Protein AF-A0A940P515-F1 (afdb_monomer)

Sequence (306 aa):
MDIREKSLNEIYGWEPIKPEPDTYVLRTAARALRLPLKDLSAEEIRLLVSQKTGLEYVLPCAVEILRKNPMTRTCYYAGDLLDACKRLTFSDWTANSAELRAFREIAAQAEPRTVTGFETPCGTLTLTDADGERLPFQVQQLMWDTAVSVYDNIAQKHIPLESPNQYQITIPADTLTFGTDYILRLSGDCKFSYGDSDECAVASLALNGNATLSLGAQDFNDAEKDRQAVPMMRDGIQTGLQNPAEYDESKFREYVVFALYDWSGYRFHLIDKTCQKIIFRLAWAAHNLPNVSAEEYAAVTNWTIM

Solvent-accessible surface area (backbone atoms only — not comparable to full-atom values): 16923 Å² total; per-residue (Å²): 132,68,72,49,74,37,17,57,25,71,74,73,68,50,77,82,77,75,76,78,56,92,46,69,68,52,36,50,50,57,50,45,38,67,34,28,58,74,72,53,48,66,45,44,44,36,48,32,53,64,66,66,48,63,41,70,70,43,46,59,56,50,42,55,51,35,72,77,28,52,43,46,60,48,83,87,43,70,20,49,44,49,52,36,58,67,72,54,54,76,77,70,35,68,80,33,59,69,49,49,52,54,44,50,56,50,50,64,56,56,43,67,41,80,37,58,59,46,83,50,96,49,28,37,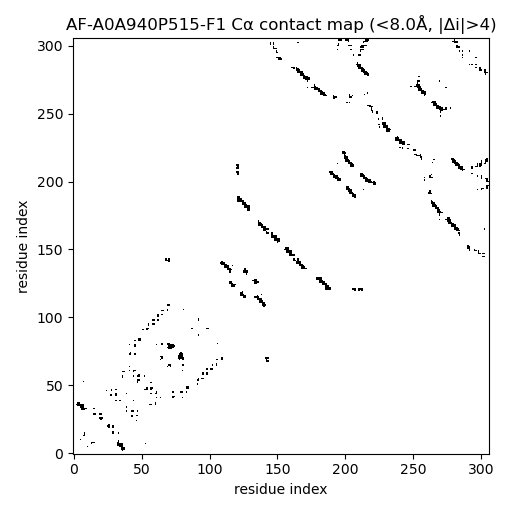35,35,36,23,46,82,89,61,52,75,40,74,35,30,43,23,58,38,58,70,86,78,83,42,55,32,64,28,76,82,78,72,41,75,43,74,53,78,59,85,44,30,30,40,37,39,39,57,37,90,81,56,56,79,73,42,57,29,37,44,37,48,53,49,90,45,54,47,33,80,52,53,68,49,92,42,22,46,29,24,25,35,36,31,103,54,32,34,33,20,45,11,36,64,27,88,39,45,76,58,51,59,72,58,35,40,77,34,70,55,98,89,38,78,77,49,72,38,80,49,97,69,80,75,62,89,78,50,56,35,43,51,69,42,75,38,98,64,25,44,34,34,38,33,32,38,66,47,87,78,41,65,57,49,56,33,24,37,27,47,43,71,70,76,56,94,65,48,57,78,72,49,47,56,53,44,31,65,78,30,42,127

Nearest PDB structures (foldseek):
  5j5v-assembly2_F  TM=8.305E-01  e=9.352E-04  Escherichia coli 536
  2zic-assembly1_A  TM=3.946E-01  e=8.699E+00  unclassified
  5cgt-assembly1_A  TM=3.172E-01  e=6.892E+00  Niallia circulans
  1cgy-assembly1_A  TM=3.017E-01  e=9.220E+00  Niallia circulans

Structure (mmCIF, N/CA/C/O backbone):
data_AF-A0A940P515-F1
#
_entry.id   AF-A0A940P515-F1
#
loop_
_atom_site.group_PDB
_atom_site.id
_atom_site.type_symbol
_atom_site.label_atom_id
_atom_site.label_alt_id
_atom_site.label_comp_id
_atom_site.label_asym_id
_atom_site.label_entity_id
_atom_site.label_seq_id
_atom_site.pdbx_PDB_ins_code
_atom_site.Cartn_x
_atom_site.Cartn_y
_atom_site.Cartn_z
_atom_site.occupancy
_atom_site.B_iso_or_equiv
_atom_site.auth_seq_id
_atom_site.auth_comp_id
_atom_site.auth_asym_id
_atom_site.auth_atom_id
_atom_site.pdbx_PDB_model_num
ATOM 1 N N . MET A 1 1 ? 29.599 5.568 -28.540 1.00 66.69 1 MET A N 1
ATOM 2 C CA . MET A 1 1 ? 28.269 6.209 -28.564 1.00 66.69 1 MET A CA 1
ATOM 3 C C . MET A 1 1 ? 27.364 5.338 -27.718 1.00 66.69 1 MET A C 1
ATOM 5 O O . MET A 1 1 ? 27.358 4.135 -27.951 1.00 66.69 1 MET A O 1
ATOM 9 N N . ASP A 1 2 ? 26.745 5.906 -26.688 1.00 89.69 2 ASP A N 1
ATOM 10 C CA . ASP A 1 2 ? 25.904 5.163 -25.745 1.00 89.69 2 ASP A CA 1
ATOM 11 C C . ASP A 1 2 ? 24.679 4.589 -26.477 1.00 89.69 2 ASP A C 1
ATOM 13 O O . ASP A 1 2 ? 24.045 5.289 -27.267 1.00 89.69 2 ASP A O 1
ATOM 17 N N . ILE A 1 3 ? 24.370 3.308 -26.253 1.00 92.69 3 ILE A N 1
ATOM 18 C CA . ILE A 1 3 ? 23.206 2.644 -26.851 1.00 92.69 3 ILE A CA 1
ATOM 19 C C . ILE A 1 3 ? 21.900 3.330 -26.430 1.00 92.69 3 ILE A C 1
ATOM 21 O O . ILE A 1 3 ? 20.947 3.337 -27.202 1.00 92.69 3 ILE A O 1
ATOM 25 N N . ARG A 1 4 ? 21.878 3.976 -25.253 1.00 93.38 4 ARG A N 1
ATOM 26 C CA . ARG A 1 4 ? 20.713 4.705 -24.734 1.00 93.38 4 ARG A CA 1
ATOM 27 C C . ARG A 1 4 ? 20.332 5.940 -25.553 1.00 93.38 4 ARG A C 1
ATOM 29 O O . ARG A 1 4 ? 19.190 6.383 -25.476 1.00 93.38 4 ARG A O 1
ATOM 36 N N . GLU A 1 5 ? 21.263 6.466 -26.347 1.00 96.81 5 GLU A N 1
ATOM 37 C CA . GLU A 1 5 ? 21.049 7.602 -27.254 1.00 96.81 5 GLU A CA 1
ATOM 38 C C . GLU A 1 5 ? 20.388 7.193 -28.578 1.00 96.81 5 GLU A C 1
ATOM 40 O O . GLU A 1 5 ? 20.058 8.055 -29.386 1.00 96.81 5 GLU A O 1
ATOM 45 N N . LYS A 1 6 ? 20.213 5.889 -28.823 1.00 96.69 6 LYS A N 1
ATOM 46 C CA . LYS A 1 6 ? 19.584 5.368 -30.037 1.00 96.69 6 LYS A CA 1
ATOM 47 C C . LYS A 1 6 ? 18.163 4.905 -29.773 1.00 96.69 6 LYS A C 1
ATOM 49 O O . LYS A 1 6 ? 17.840 4.431 -28.686 1.00 96.69 6 LYS A O 1
ATOM 54 N N . SER A 1 7 ? 17.336 5.001 -30.800 1.00 97.50 7 SER A N 1
ATOM 55 C CA . SER A 1 7 ? 16.019 4.379 -30.871 1.00 97.50 7 SER A CA 1
ATOM 56 C C . SER A 1 7 ? 16.102 2.915 -31.301 1.00 97.50 7 SER A C 1
ATOM 58 O O . SER A 1 7 ? 17.085 2.478 -31.904 1.00 97.50 7 SER A O 1
ATOM 60 N N . LEU A 1 8 ? 15.046 2.140 -31.041 1.00 97.31 8 LEU A N 1
ATOM 61 C CA . LEU A 1 8 ? 14.976 0.754 -31.518 1.00 97.31 8 LEU A CA 1
ATOM 62 C C . LEU A 1 8 ? 15.010 0.678 -33.050 1.00 97.31 8 LEU A C 1
ATOM 64 O O . LEU A 1 8 ? 15.649 -0.223 -33.593 1.00 97.31 8 LEU A O 1
ATOM 68 N N . ASN A 1 9 ? 14.402 1.643 -33.747 1.00 96.75 9 ASN A N 1
ATOM 69 C CA . ASN A 1 9 ? 14.488 1.721 -35.202 1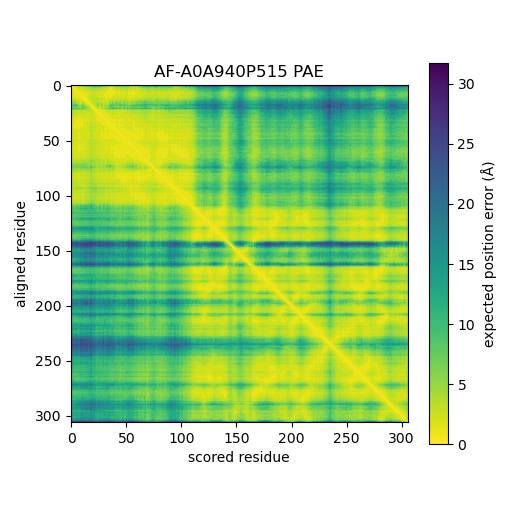.00 96.75 9 ASN A CA 1
ATOM 70 C C . ASN A 1 9 ? 15.932 1.871 -3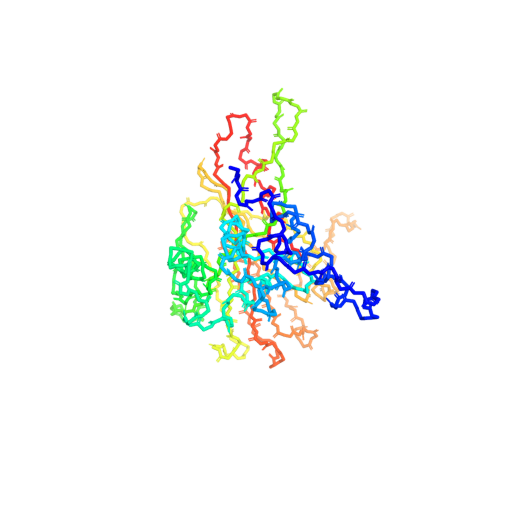5.689 1.00 96.75 9 ASN A C 1
ATOM 72 O O . ASN A 1 9 ? 16.330 1.185 -36.622 1.00 96.75 9 ASN A O 1
ATOM 76 N N . GLU A 1 10 ? 16.743 2.713 -35.049 1.00 96.88 10 GLU A N 1
ATOM 77 C CA . GLU A 1 10 ? 18.154 2.875 -35.423 1.00 96.88 10 GLU A CA 1
ATOM 78 C C . GLU A 1 10 ? 19.002 1.653 -35.068 1.00 96.88 10 GLU A C 1
ATOM 80 O O . GLU A 1 10 ? 19.936 1.322 -35.797 1.00 96.88 10 GLU A O 1
ATOM 85 N N . ILE A 1 11 ? 18.700 0.989 -33.949 1.00 96.81 11 ILE A N 1
ATOM 86 C CA . ILE A 1 11 ? 19.432 -0.203 -33.508 1.00 96.81 11 ILE A CA 1
ATOM 87 C C . ILE A 1 11 ? 19.186 -1.373 -34.464 1.00 96.81 11 ILE A C 1
ATOM 89 O O . ILE A 1 11 ? 20.137 -2.040 -34.870 1.00 96.81 11 ILE A O 1
ATOM 93 N N . TYR A 1 12 ? 17.930 -1.602 -34.851 1.00 96.00 12 TYR A N 1
ATOM 94 C CA . TYR A 1 12 ? 17.553 -2.707 -35.733 1.00 96.00 12 TYR A CA 1
ATOM 95 C C . TYR A 1 12 ? 17.548 -2.347 -37.226 1.00 96.00 12 TYR A C 1
ATOM 97 O O . TYR A 1 12 ? 17.355 -3.230 -38.060 1.00 96.00 12 TYR A O 1
ATOM 105 N N . GLY A 1 13 ? 17.741 -1.073 -37.578 1.00 95.69 13 GLY A N 1
ATOM 106 C CA . GLY A 1 13 ? 17.619 -0.588 -38.955 1.00 95.69 13 GLY A CA 1
ATOM 107 C C . GLY A 1 13 ? 16.188 -0.666 -39.497 1.00 95.69 13 GLY A C 1
ATOM 108 O O . GLY A 1 13 ? 15.995 -0.940 -40.679 1.00 95.69 13 GLY A O 1
ATOM 109 N N . TRP A 1 14 ? 15.177 -0.489 -38.641 1.00 94.88 14 TRP A N 1
ATOM 110 C CA . TRP A 1 14 ? 13.774 -0.497 -39.055 1.00 94.88 14 TRP A CA 1
ATOM 111 C C . TRP A 1 14 ? 13.348 0.844 -39.638 1.00 94.88 14 TRP A C 1
ATOM 113 O O . TRP A 1 14 ? 13.625 1.911 -39.087 1.00 94.88 14 TRP A O 1
ATOM 123 N N . GLU A 1 15 ? 12.577 0.775 -40.716 1.00 92.31 15 GLU A N 1
ATOM 124 C CA . GLU A 1 15 ? 11.916 1.945 -41.278 1.00 92.31 15 GLU A CA 1
ATOM 125 C C . GLU A 1 15 ? 10.732 2.390 -40.398 1.00 92.31 15 GLU A C 1
ATOM 127 O O . GLU A 1 15 ? 9.998 1.555 -39.856 1.00 92.31 15 GLU A O 1
ATOM 132 N N . PRO A 1 16 ? 10.480 3.704 -40.266 1.00 87.44 16 PRO A N 1
ATOM 133 C CA . PRO A 1 16 ? 9.304 4.208 -39.570 1.00 87.44 16 PRO A CA 1
ATOM 134 C C . PRO A 1 16 ? 7.992 3.674 -40.167 1.00 87.44 16 PRO A C 1
ATOM 136 O O . PRO A 1 16 ? 7.755 3.792 -41.367 1.00 87.44 16 PRO A O 1
ATOM 139 N N . ILE A 1 17 ? 7.086 3.188 -39.310 1.00 85.19 17 ILE A N 1
ATOM 140 C CA . ILE A 1 17 ? 5.744 2.726 -39.715 1.00 85.19 17 ILE A CA 1
ATOM 141 C C . ILE A 1 1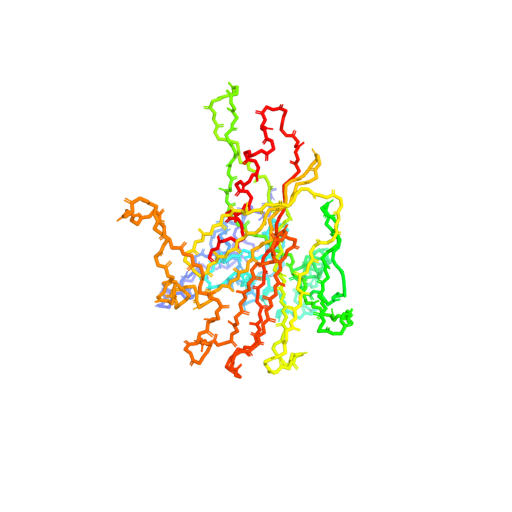7 ? 4.974 3.863 -40.417 1.00 85.19 17 ILE A C 1
ATOM 143 O O . ILE A 1 17 ? 4.832 4.948 -39.842 1.00 85.19 17 ILE A O 1
ATOM 147 N N . LYS A 1 18 ? 4.491 3.615 -41.645 1.00 83.94 18 LYS A N 1
ATOM 148 C CA . LYS A 1 18 ? 3.671 4.536 -42.456 1.00 83.94 18 LYS A CA 1
ATOM 149 C C . LYS A 1 18 ? 2.553 3.770 -43.200 1.00 83.94 18 LYS A C 1
ATOM 151 O O . LYS A 1 18 ? 2.847 2.696 -43.725 1.00 83.94 18 LYS A O 1
ATOM 156 N N . PRO A 1 19 ? 1.321 4.316 -43.319 1.00 84.00 19 PRO A N 1
ATOM 157 C CA . PRO A 1 19 ? 0.840 5.543 -42.669 1.00 84.00 19 PRO A CA 1
ATOM 158 C C . PRO A 1 19 ? 0.819 5.402 -41.139 1.00 84.00 19 PRO A C 1
ATOM 160 O O . PRO A 1 19 ? 1.078 4.321 -40.606 1.00 84.00 19 PRO A O 1
ATOM 163 N N . GLU A 1 20 ? 0.595 6.505 -40.424 1.00 82.81 20 GLU A N 1
ATOM 164 C CA . GLU A 1 20 ? 0.491 6.427 -38.966 1.00 82.81 20 GLU A CA 1
ATOM 165 C C . GLU A 1 20 ? -0.671 5.511 -38.557 1.00 82.81 20 GLU A C 1
ATOM 167 O O . GLU A 1 20 ? -1.728 5.572 -39.182 1.00 82.81 20 GLU A O 1
ATOM 172 N N . PRO A 1 21 ? -0.499 4.654 -37.537 1.00 88.19 21 PRO A N 1
ATOM 173 C CA . PRO A 1 21 ? -1.549 3.719 -37.160 1.00 88.19 21 PRO A CA 1
ATOM 174 C C . PRO A 1 21 ? -2.821 4.378 -36.605 1.00 88.19 21 PRO A C 1
ATOM 176 O O . PRO A 1 21 ? -2.781 5.395 -35.911 1.00 88.19 21 PRO A O 1
ATOM 179 N N . ASP A 1 22 ? -3.963 3.718 -36.796 1.00 90.06 22 ASP A N 1
ATOM 180 C CA . ASP A 1 22 ? -5.267 4.258 -36.385 1.00 90.06 22 ASP A CA 1
ATOM 181 C C . ASP A 1 22 ? -5.655 3.930 -34.934 1.00 90.06 22 ASP A C 1
ATOM 183 O O . ASP A 1 22 ? -6.538 4.574 -34.360 1.00 90.06 22 ASP A O 1
ATOM 187 N N . THR A 1 23 ? -4.966 2.990 -34.280 1.00 90.62 23 THR A N 1
ATOM 188 C CA . THR A 1 23 ? -5.228 2.640 -32.874 1.00 90.62 23 THR A CA 1
ATOM 189 C C . THR A 1 23 ? -4.231 3.303 -31.931 1.00 90.62 23 THR A C 1
ATOM 191 O O . THR A 1 23 ? -3.062 3.491 -32.264 1.00 90.62 23 THR A O 1
ATOM 194 N N . TYR A 1 24 ? -4.684 3.633 -30.717 1.00 88.50 24 TYR A N 1
ATOM 195 C CA . TYR A 1 24 ? -3.836 4.235 -29.684 1.00 88.50 24 TYR A CA 1
ATOM 196 C C . TYR A 1 24 ? -2.579 3.397 -29.411 1.00 88.50 24 TYR A C 1
ATOM 198 O O . TYR A 1 24 ? -1.471 3.916 -29.459 1.00 88.50 24 TYR A O 1
ATOM 206 N N . VAL A 1 25 ? -2.749 2.085 -29.220 1.00 88.19 25 VAL A N 1
ATOM 207 C CA . VAL A 1 25 ? -1.649 1.148 -28.948 1.00 88.19 25 VAL A CA 1
ATOM 208 C C . VAL A 1 25 ? -0.596 1.179 -30.053 1.00 88.19 25 VAL A C 1
ATOM 210 O O . VAL A 1 25 ? 0.593 1.306 -29.765 1.00 88.19 25 VAL A O 1
ATOM 213 N N . LEU A 1 26 ? -1.019 1.098 -31.316 1.00 90.12 26 LEU A N 1
ATOM 214 C CA . LEU A 1 26 ? -0.082 1.089 -32.434 1.00 90.12 26 LEU A CA 1
ATOM 215 C C . LEU A 1 26 ? 0.587 2.454 -32.629 1.00 90.12 26 LEU A C 1
ATOM 217 O O . LEU A 1 26 ? 1.773 2.490 -32.944 1.00 90.12 26 LEU A O 1
ATOM 221 N N . ARG A 1 27 ? -0.117 3.571 -32.392 1.00 92.56 27 ARG A N 1
ATOM 222 C CA . ARG A 1 27 ? 0.499 4.910 -32.409 1.00 92.56 27 ARG A CA 1
ATOM 223 C C . ARG A 1 27 ? 1.556 5.067 -31.329 1.00 92.56 27 ARG A C 1
ATOM 225 O O . ARG A 1 27 ? 2.660 5.508 -31.633 1.00 92.56 27 ARG A O 1
ATOM 232 N N . THR A 1 28 ? 1.244 4.687 -30.092 1.00 92.69 28 THR A N 1
ATOM 233 C CA . THR A 1 28 ? 2.184 4.788 -28.969 1.00 92.69 28 THR A CA 1
ATOM 234 C C . THR A 1 28 ? 3.405 3.901 -29.203 1.00 92.69 28 THR A C 1
ATOM 236 O O . THR A 1 28 ? 4.527 4.361 -29.018 1.00 92.69 28 THR A O 1
ATOM 239 N N . ALA A 1 29 ? 3.220 2.674 -29.708 1.00 92.75 29 ALA A N 1
ATOM 240 C CA . ALA A 1 29 ? 4.336 1.808 -30.087 1.00 92.75 29 ALA A CA 1
ATOM 241 C C . ALA A 1 29 ? 5.170 2.414 -31.230 1.00 92.75 29 ALA A C 1
ATOM 243 O O . ALA A 1 29 ? 6.388 2.511 -31.114 1.00 92.75 29 ALA A O 1
ATOM 244 N N . ALA A 1 30 ? 4.534 2.892 -32.306 1.00 92.88 30 ALA A N 1
ATOM 245 C CA . ALA A 1 30 ? 5.228 3.515 -33.434 1.00 92.88 30 ALA A CA 1
ATOM 246 C C . ALA A 1 30 ? 6.023 4.766 -33.025 1.00 92.88 30 ALA A C 1
ATOM 248 O O . ALA A 1 30 ? 7.097 5.008 -33.576 1.00 92.88 30 ALA A O 1
ATOM 249 N N . ARG A 1 31 ? 5.514 5.543 -32.059 1.00 94.12 31 ARG A N 1
ATOM 250 C CA . ARG A 1 31 ? 6.230 6.671 -31.452 1.00 94.12 31 ARG A CA 1
ATOM 251 C C . ARG A 1 31 ? 7.432 6.185 -30.644 1.00 94.12 31 ARG A C 1
ATOM 253 O O . ARG A 1 31 ? 8.542 6.630 -30.917 1.00 94.12 31 ARG A O 1
ATOM 260 N N . ALA A 1 32 ? 7.223 5.248 -29.721 1.00 96.38 32 ALA A N 1
ATOM 261 C CA . ALA A 1 32 ? 8.268 4.701 -28.857 1.00 96.38 32 ALA A CA 1
ATOM 262 C C . ALA A 1 32 ? 9.454 4.142 -29.659 1.00 96.38 32 ALA A C 1
ATOM 264 O O . ALA A 1 32 ? 10.606 4.417 -29.347 1.00 96.38 32 ALA A O 1
ATOM 265 N N . LEU A 1 33 ? 9.185 3.431 -30.758 1.00 96.62 33 LEU A N 1
ATOM 266 C CA . LEU A 1 33 ? 10.221 2.859 -31.625 1.00 96.62 33 LEU A CA 1
ATOM 267 C C . LEU A 1 33 ? 11.173 3.893 -32.255 1.00 96.62 33 LEU A C 1
ATOM 269 O O . LEU A 1 33 ? 12.264 3.519 -32.686 1.00 96.62 33 LEU A O 1
ATOM 273 N N . ARG A 1 34 ? 10.771 5.170 -32.317 1.00 95.75 34 ARG A N 1
ATOM 274 C CA . ARG A 1 34 ? 11.541 6.282 -32.901 1.00 95.75 34 ARG A CA 1
ATOM 275 C C . ARG A 1 34 ? 12.265 7.135 -31.857 1.00 95.75 34 ARG A C 1
ATOM 277 O O . ARG A 1 34 ? 13.070 7.976 -32.242 1.00 95.75 34 ARG A O 1
ATOM 284 N N . LEU A 1 35 ? 11.959 6.967 -30.572 1.00 97.06 35 LEU A N 1
ATOM 285 C CA . LEU A 1 35 ? 12.588 7.733 -29.498 1.00 97.06 35 LEU A CA 1
ATOM 286 C C . LEU A 1 35 ? 13.879 7.049 -29.038 1.00 97.06 35 LEU A C 1
ATOM 288 O O . LEU A 1 35 ? 13.915 5.816 -28.990 1.00 97.06 35 LEU A O 1
ATOM 292 N N . PRO A 1 36 ? 14.921 7.814 -28.665 1.00 97.38 36 PRO A N 1
ATOM 293 C CA . PRO A 1 36 ? 16.050 7.276 -27.918 1.00 97.38 36 PRO A CA 1
ATOM 294 C C . PRO A 1 36 ? 15.577 6.515 -26.678 1.00 97.38 36 PRO A C 1
ATOM 296 O O . PRO A 1 36 ? 14.638 6.947 -26.009 1.00 97.38 36 PRO A O 1
ATOM 299 N N . LEU A 1 37 ? 16.236 5.405 -26.331 1.00 97.38 37 LEU A N 1
ATOM 300 C CA . LEU A 1 37 ? 15.833 4.582 -25.179 1.00 97.38 37 LEU A CA 1
ATOM 301 C C . LEU A 1 37 ? 15.758 5.385 -23.871 1.00 97.38 37 LEU A C 1
ATOM 303 O O . LEU A 1 37 ? 14.900 5.108 -23.036 1.00 97.38 37 LEU A O 1
ATOM 307 N N . LYS A 1 38 ? 16.640 6.378 -23.690 1.00 95.88 38 LYS A N 1
ATOM 308 C CA . LYS A 1 38 ? 16.637 7.265 -22.513 1.00 95.88 38 LYS A CA 1
ATOM 309 C C . LYS A 1 38 ? 15.415 8.188 -22.422 1.00 95.88 38 LYS A C 1
ATOM 311 O O . LYS A 1 38 ? 15.101 8.644 -21.328 1.00 95.88 38 LYS A O 1
ATOM 316 N N . ASP A 1 39 ? 14.761 8.458 -23.550 1.00 96.88 39 ASP A N 1
ATOM 317 C CA . ASP A 1 39 ? 13.642 9.398 -23.661 1.00 96.88 39 ASP A CA 1
ATOM 318 C C . ASP A 1 39 ? 12.287 8.671 -23.656 1.00 96.88 39 ASP A C 1
ATOM 320 O O . ASP A 1 39 ? 11.235 9.307 -23.732 1.00 96.88 39 ASP A O 1
ATOM 324 N N . LEU A 1 40 ? 12.296 7.337 -23.556 1.00 97.31 40 LEU A N 1
ATOM 325 C CA . LEU A 1 40 ? 11.079 6.552 -23.410 1.00 97.31 40 LEU A CA 1
ATOM 326 C C . LEU A 1 40 ? 10.422 6.823 -22.057 1.00 97.31 40 LEU A C 1
ATOM 328 O O . LEU A 1 40 ? 11.026 6.677 -20.992 1.00 97.31 40 LEU A O 1
ATOM 332 N N . SER A 1 41 ? 9.132 7.132 -22.102 1.00 95.94 41 SER A N 1
ATOM 333 C CA . SER A 1 41 ? 8.291 7.197 -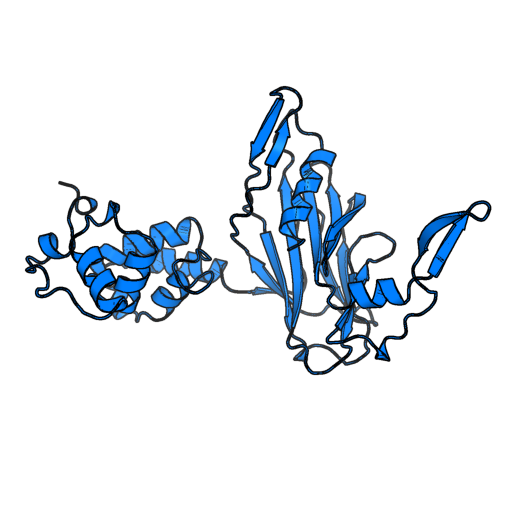20.913 1.00 95.94 41 SER A CA 1
ATOM 334 C C . SER A 1 41 ? 8.058 5.809 -20.303 1.00 95.94 41 SER A C 1
ATOM 336 O O . SER A 1 41 ? 8.157 4.774 -20.972 1.00 95.94 41 SER A O 1
ATOM 338 N N . ALA A 1 42 ? 7.662 5.775 -19.026 1.00 95.00 42 ALA A N 1
ATOM 339 C CA . ALA A 1 42 ? 7.305 4.527 -18.350 1.00 95.00 42 ALA A CA 1
ATOM 340 C C . ALA A 1 42 ? 6.149 3.792 -19.057 1.00 95.00 42 ALA A C 1
ATOM 342 O O . ALA A 1 42 ? 6.140 2.562 -19.125 1.00 95.00 42 ALA A O 1
ATOM 343 N N . GLU A 1 43 ? 5.209 4.545 -19.636 1.00 95.75 43 GLU A N 1
ATOM 344 C CA . GLU A 1 43 ? 4.114 4.004 -20.437 1.00 95.75 43 GLU A CA 1
ATOM 345 C C . GLU A 1 43 ? 4.615 3.261 -21.683 1.00 95.75 43 GLU A C 1
ATOM 347 O O . GLU A 1 43 ? 4.194 2.134 -21.959 1.00 95.75 43 GLU A O 1
ATOM 352 N N . GLU A 1 44 ? 5.525 3.883 -22.428 1.00 97.31 44 GLU A N 1
ATOM 353 C CA . GLU A 1 44 ? 6.086 3.323 -23.656 1.00 97.31 44 GLU A CA 1
ATOM 354 C C . GLU A 1 44 ? 6.945 2.095 -23.371 1.00 97.31 44 GLU A C 1
ATOM 356 O O . GLU A 1 44 ? 6.817 1.090 -24.068 1.00 97.31 44 GLU A O 1
ATOM 361 N N . ILE A 1 45 ? 7.749 2.130 -22.304 1.00 97.75 45 ILE A N 1
ATOM 362 C CA . ILE A 1 45 ? 8.523 0.971 -21.839 1.00 97.75 45 ILE A CA 1
ATOM 363 C C . ILE A 1 45 ? 7.583 -0.187 -21.499 1.00 97.75 45 ILE A C 1
ATOM 365 O O . ILE A 1 45 ? 7.743 -1.287 -22.029 1.00 97.75 45 ILE A O 1
ATOM 369 N N . ARG A 1 46 ? 6.555 0.052 -20.675 1.00 97.19 46 ARG A N 1
ATOM 370 C CA . ARG A 1 46 ? 5.564 -0.971 -20.303 1.00 97.19 46 ARG A CA 1
ATOM 371 C C . ARG A 1 46 ? 4.847 -1.534 -21.525 1.00 97.19 46 ARG A C 1
ATOM 373 O O . ARG A 1 46 ? 4.582 -2.740 -21.582 1.00 97.19 46 ARG A O 1
ATOM 380 N N . LEU A 1 47 ? 4.554 -0.697 -22.522 1.00 96.62 47 LEU A N 1
ATOM 381 C CA . LEU A 1 47 ? 3.955 -1.138 -23.777 1.00 96.62 47 LEU A CA 1
ATOM 382 C C . LEU A 1 47 ? 4.896 -2.043 -24.578 1.00 96.62 47 LEU A C 1
ATOM 384 O O . LEU A 1 47 ? 4.486 -3.140 -24.951 1.00 96.62 47 LEU A O 1
ATOM 388 N N . LEU A 1 48 ? 6.143 -1.623 -24.806 1.00 97.44 48 LEU A N 1
ATOM 389 C CA . LEU A 1 48 ? 7.136 -2.404 -25.550 1.00 97.44 48 LEU A CA 1
ATOM 390 C C . LEU A 1 48 ? 7.438 -3.747 -24.867 1.00 97.44 48 LEU A C 1
ATOM 392 O O . LEU A 1 48 ? 7.511 -4.767 -25.552 1.00 97.44 48 LEU A O 1
ATOM 396 N N . VAL A 1 49 ? 7.510 -3.776 -23.529 1.00 97.75 49 VAL A N 1
ATOM 397 C CA . VAL A 1 49 ? 7.620 -5.017 -22.738 1.00 97.75 49 VAL A CA 1
ATOM 398 C C . VAL A 1 49 ? 6.423 -5.935 -22.986 1.00 97.75 49 VAL A C 1
ATOM 400 O O . VAL A 1 49 ? 6.600 -7.109 -23.306 1.00 97.75 49 VAL A O 1
ATOM 403 N N . SER A 1 50 ? 5.202 -5.398 -22.901 1.00 95.75 50 SER A N 1
ATOM 404 C CA . SER A 1 50 ? 3.969 -6.174 -23.106 1.00 95.75 50 SER A CA 1
ATOM 405 C C . SER A 1 50 ? 3.869 -6.752 -24.523 1.00 95.75 50 SER A C 1
ATOM 407 O O . SER A 1 50 ? 3.338 -7.844 -24.706 1.00 95.75 50 SER A O 1
ATOM 409 N N . GLN A 1 51 ? 4.393 -6.032 -25.521 1.00 95.00 51 GLN A N 1
ATOM 410 C CA . GLN A 1 51 ? 4.461 -6.461 -26.923 1.00 95.00 51 GLN A CA 1
ATOM 411 C C . GLN A 1 51 ? 5.734 -7.260 -27.253 1.00 95.00 51 GLN A C 1
ATOM 413 O O . GLN A 1 51 ? 5.972 -7.573 -28.418 1.00 95.00 51 GLN A O 1
ATOM 418 N N . LYS A 1 52 ? 6.582 -7.561 -26.260 1.00 96.94 52 LYS A N 1
ATOM 419 C CA . LYS A 1 52 ? 7.865 -8.266 -26.422 1.00 96.94 52 LYS A CA 1
ATOM 420 C C . LYS A 1 52 ? 8.777 -7.673 -27.507 1.00 96.94 52 LYS A C 1
ATOM 422 O O . LYS A 1 52 ? 9.484 -8.393 -28.208 1.00 96.94 52 LYS A O 1
ATOM 427 N N . THR A 1 53 ? 8.764 -6.352 -27.663 1.00 96.25 53 THR A N 1
ATOM 428 C CA . THR A 1 53 ? 9.493 -5.655 -28.729 1.00 96.25 53 THR A CA 1
ATOM 429 C C . THR A 1 53 ? 10.789 -5.058 -28.194 1.00 96.25 53 THR A C 1
ATOM 431 O O . THR A 1 53 ? 10.771 -4.271 -27.253 1.00 96.25 53 THR A O 1
ATOM 434 N N . GLY A 1 54 ? 11.922 -5.424 -28.801 1.00 96.31 54 GLY A N 1
ATOM 435 C CA . GLY A 1 54 ? 13.231 -4.873 -28.440 1.00 96.31 54 GLY A CA 1
ATOM 436 C C . GLY A 1 54 ? 13.674 -5.178 -27.004 1.00 96.31 54 GLY A C 1
ATOM 437 O O . GLY A 1 54 ? 14.415 -4.386 -26.427 1.00 96.31 54 GLY A O 1
ATOM 438 N N . LEU A 1 55 ? 13.224 -6.301 -26.426 1.00 97.81 55 LEU A N 1
ATOM 439 C CA . LEU A 1 55 ? 13.419 -6.637 -25.007 1.00 97.81 55 LEU A CA 1
ATOM 440 C C . LEU A 1 55 ? 14.879 -6.571 -24.547 1.00 97.81 55 LEU A C 1
ATOM 442 O O . LEU A 1 55 ? 15.119 -6.145 -23.421 1.00 97.81 55 LEU A O 1
ATOM 446 N N . GLU A 1 56 ? 15.833 -6.921 -25.417 1.00 97.31 56 GLU A N 1
ATOM 447 C CA . GLU A 1 56 ? 17.275 -6.781 -25.161 1.00 97.31 56 GLU A CA 1
ATOM 448 C C . GLU A 1 56 ? 17.629 -5.400 -24.593 1.00 97.31 56 GLU A C 1
ATOM 450 O O . GLU A 1 56 ? 18.352 -5.309 -23.610 1.00 97.31 56 GLU A O 1
ATOM 455 N N . TYR A 1 57 ? 17.042 -4.339 -25.144 1.00 97.69 57 TYR A N 1
ATOM 456 C CA . TYR A 1 57 ? 17.358 -2.961 -24.779 1.00 97.69 57 TYR A CA 1
ATOM 457 C C . TYR A 1 57 ? 16.322 -2.319 -23.853 1.00 97.69 57 TYR A C 1
ATOM 459 O O . TYR A 1 57 ? 16.647 -1.400 -23.105 1.00 97.69 57 TYR A O 1
ATOM 467 N N . VAL A 1 58 ? 15.076 -2.801 -23.879 1.00 97.81 58 VAL A N 1
ATOM 468 C CA . VAL A 1 58 ? 13.970 -2.223 -23.098 1.00 97.81 58 VAL A CA 1
ATOM 469 C C . VAL A 1 58 ? 13.945 -2.742 -21.655 1.00 97.81 58 VAL A C 1
ATOM 471 O O . VAL A 1 58 ? 13.604 -1.989 -20.741 1.00 97.81 58 VAL A O 1
ATOM 474 N N . LEU A 1 59 ? 14.321 -4.004 -21.410 1.00 98.12 59 LEU A N 1
ATOM 475 C CA . LEU A 1 59 ? 14.290 -4.587 -20.061 1.00 98.12 59 LEU A CA 1
ATOM 476 C C . LEU A 1 59 ? 15.222 -3.889 -19.055 1.00 98.12 59 LEU A C 1
ATOM 478 O O . LEU A 1 59 ? 14.777 -3.675 -17.925 1.00 98.12 59 LEU A O 1
ATOM 482 N N . PRO A 1 60 ? 16.444 -3.450 -19.418 1.00 97.56 60 PRO A N 1
ATOM 483 C CA . PRO A 1 60 ? 17.266 -2.629 -18.531 1.00 97.56 60 PRO A CA 1
ATOM 484 C C . PRO A 1 60 ? 16.564 -1.343 -18.072 1.00 97.56 60 PRO A C 1
ATOM 486 O O . PRO A 1 60 ? 16.616 -1.003 -16.890 1.00 97.56 60 PRO A O 1
ATOM 489 N N . CYS A 1 61 ? 15.856 -0.655 -18.975 1.00 97.25 61 CYS A N 1
ATOM 490 C CA . CYS A 1 61 ? 15.083 0.548 -18.654 1.00 97.25 61 CYS A CA 1
ATOM 491 C C . CYS A 1 61 ? 13.892 0.225 -17.740 1.00 97.25 61 CYS A C 1
ATOM 493 O O . CYS A 1 61 ? 13.659 0.923 -16.753 1.00 97.25 61 CYS A O 1
ATOM 495 N N . ALA A 1 62 ? 13.170 -0.865 -18.022 1.00 97.38 62 ALA A N 1
ATOM 496 C CA . ALA A 1 62 ? 12.068 -1.327 -17.181 1.00 97.38 62 ALA A CA 1
ATOM 497 C C . ALA A 1 62 ? 12.534 -1.635 -15.751 1.00 97.38 62 ALA A C 1
ATOM 499 O O . ALA A 1 62 ? 11.920 -1.184 -14.786 1.00 97.38 62 ALA A O 1
ATOM 500 N N . VAL A 1 63 ? 13.645 -2.360 -15.600 1.00 97.19 63 VAL A N 1
ATOM 501 C CA . VAL A 1 63 ? 14.204 -2.694 -14.285 1.00 97.19 63 VAL A CA 1
ATOM 502 C C . VAL A 1 63 ? 14.714 -1.451 -13.557 1.00 97.19 63 VAL A C 1
ATOM 504 O O . VAL A 1 63 ? 14.569 -1.374 -12.341 1.00 97.19 63 VAL A O 1
ATOM 507 N N . GLU A 1 64 ? 15.261 -0.455 -14.257 1.00 94.88 64 GLU A N 1
ATOM 508 C CA . GLU A 1 64 ? 15.649 0.819 -13.639 1.00 94.88 64 GLU A CA 1
ATOM 509 C C . GLU A 1 64 ? 14.445 1.557 -13.030 1.00 94.88 64 GLU A C 1
ATOM 511 O O . GLU A 1 64 ? 14.541 2.058 -11.909 1.00 94.88 64 GLU A O 1
ATOM 516 N N . ILE A 1 65 ? 13.305 1.577 -13.728 1.00 93.44 65 ILE A N 1
ATOM 517 C CA . ILE A 1 65 ? 12.051 2.137 -13.201 1.00 93.44 65 ILE A CA 1
ATOM 518 C C . ILE A 1 65 ? 11.593 1.337 -11.978 1.00 93.44 65 ILE A C 1
ATOM 520 O O . ILE A 1 65 ? 11.356 1.911 -10.917 1.00 93.44 65 ILE A O 1
ATOM 524 N N . LEU A 1 66 ? 11.542 0.008 -12.098 1.00 92.69 66 LEU A N 1
ATOM 525 C CA . LEU A 1 66 ? 11.079 -0.873 -11.025 1.00 92.69 66 LEU A CA 1
ATOM 526 C C . LEU A 1 66 ? 11.978 -0.830 -9.780 1.00 92.69 66 LEU A C 1
ATOM 528 O O . LEU A 1 66 ? 11.471 -0.984 -8.676 1.00 92.69 66 LEU A O 1
ATOM 532 N N . ARG A 1 67 ? 13.289 -0.588 -9.921 1.00 90.25 67 ARG A N 1
ATOM 533 C CA . ARG A 1 67 ? 14.191 -0.387 -8.770 1.00 90.25 67 ARG A CA 1
ATOM 534 C C . ARG A 1 67 ? 13.833 0.852 -7.964 1.00 90.25 67 ARG A C 1
ATOM 536 O O . ARG A 1 67 ? 14.005 0.839 -6.753 1.00 90.25 67 ARG A O 1
ATOM 543 N N . LYS A 1 68 ? 13.393 1.920 -8.634 1.00 86.69 68 LYS A N 1
ATOM 544 C CA . LYS A 1 68 ? 12.967 3.153 -7.961 1.00 86.69 68 LYS A CA 1
ATOM 545 C C . LYS A 1 68 ? 11.628 2.928 -7.272 1.00 86.69 68 LYS A C 1
ATOM 547 O O . LYS A 1 68 ? 11.468 3.297 -6.117 1.00 86.69 68 LYS A O 1
ATOM 552 N N . ASN A 1 69 ? 10.684 2.311 -7.982 1.00 84.62 69 ASN A N 1
ATOM 553 C CA . ASN A 1 69 ? 9.364 2.009 -7.456 1.00 84.62 69 ASN A CA 1
ATOM 554 C C . ASN A 1 69 ? 8.711 0.833 -8.222 1.00 84.62 69 ASN A C 1
ATOM 556 O O . ASN A 1 69 ? 8.252 1.008 -9.352 1.00 84.62 69 ASN A O 1
ATOM 560 N N . PRO A 1 70 ? 8.599 -0.363 -7.614 1.00 88.25 70 PRO A N 1
ATOM 561 C CA . PRO A 1 70 ? 7.970 -1.527 -8.244 1.00 88.25 70 PRO A CA 1
ATOM 562 C C . PRO A 1 70 ? 6.476 -1.327 -8.536 1.00 88.25 70 PRO A C 1
ATOM 564 O O . PRO A 1 70 ? 5.931 -1.969 -9.432 1.00 88.25 70 PRO A O 1
ATOM 567 N N . MET A 1 71 ? 5.825 -0.430 -7.790 1.00 85.38 71 MET A N 1
ATOM 568 C CA . MET A 1 71 ? 4.398 -0.120 -7.873 1.00 85.38 71 MET A CA 1
ATOM 569 C C . MET A 1 71 ? 4.110 1.132 -8.714 1.00 85.38 71 MET A C 1
ATOM 571 O O . MET A 1 71 ? 2.994 1.653 -8.670 1.00 85.38 71 MET A O 1
ATOM 575 N N . THR A 1 72 ? 5.068 1.613 -9.522 1.00 83.75 72 THR A N 1
ATOM 576 C CA . THR A 1 72 ? 4.825 2.710 -10.472 1.00 83.75 72 THR A CA 1
ATOM 577 C C . THR A 1 72 ? 3.600 2.410 -11.338 1.00 83.75 72 THR A C 1
ATOM 579 O O . THR A 1 72 ? 3.510 1.358 -11.973 1.00 83.75 72 THR A O 1
ATOM 582 N N . ARG A 1 73 ? 2.651 3.350 -11.373 1.00 84.38 73 ARG A N 1
ATOM 583 C CA . ARG A 1 73 ? 1.531 3.336 -12.316 1.00 84.38 73 ARG A CA 1
ATOM 584 C C . ARG A 1 73 ? 1.998 3.938 -13.633 1.00 84.38 73 ARG A C 1
ATOM 586 O O . ARG A 1 73 ? 2.327 5.120 -13.667 1.00 84.38 73 ARG A O 1
ATOM 593 N N . THR A 1 74 ? 2.003 3.158 -14.712 1.00 86.00 74 THR A N 1
ATOM 594 C CA . THR A 1 74 ? 2.369 3.688 -16.036 1.00 86.00 74 THR A CA 1
ATOM 595 C C . THR A 1 74 ? 1.157 4.155 -16.834 1.00 86.00 74 THR A C 1
ATOM 597 O O . THR A 1 74 ? 1.202 5.226 -17.427 1.00 86.00 74 THR A O 1
ATOM 600 N N . CYS A 1 75 ? 0.067 3.383 -16.844 1.00 83.56 75 CYS A N 1
ATOM 601 C CA . CYS A 1 75 ? -1.137 3.702 -17.616 1.00 83.56 75 CYS A CA 1
ATOM 602 C C . CYS A 1 75 ? -2.413 3.240 -16.908 1.00 83.56 75 CYS A C 1
ATOM 604 O O . CYS A 1 75 ? -3.355 4.013 -16.736 1.00 83.56 75 CYS A O 1
ATOM 606 N N . TYR A 1 76 ? -2.438 1.991 -16.439 1.00 79.31 76 TYR A N 1
ATOM 607 C CA . TYR A 1 76 ? -3.670 1.353 -15.980 1.00 79.31 76 TYR A CA 1
ATOM 608 C C . TYR A 1 76 ? -3.801 1.411 -14.461 1.00 79.31 76 TYR A C 1
ATOM 610 O O . TYR A 1 76 ? -4.706 2.063 -13.940 1.00 79.31 76 TYR A O 1
ATOM 618 N N . TYR A 1 77 ? -2.869 0.777 -13.753 1.00 81.50 77 TYR A N 1
ATOM 619 C CA . TYR A 1 77 ? -2.896 0.602 -12.302 1.00 81.50 77 TYR A CA 1
ATOM 620 C C . TYR A 1 77 ? -1.470 0.574 -11.729 1.00 81.50 77 TYR A C 1
ATOM 622 O O . TYR A 1 77 ? -0.494 0.447 -12.470 1.00 81.50 77 TYR A O 1
ATOM 630 N N . ALA A 1 78 ? -1.343 0.742 -10.412 1.00 82.94 78 ALA A N 1
ATOM 631 C CA . ALA A 1 78 ? -0.055 0.693 -9.719 1.00 82.94 78 ALA A CA 1
ATOM 632 C C . ALA A 1 78 ? 0.605 -0.687 -9.890 1.00 82.94 78 ALA A C 1
ATOM 634 O O . ALA A 1 78 ? -0.000 -1.701 -9.551 1.00 82.94 78 ALA A O 1
ATOM 635 N N . GLY A 1 79 ? 1.831 -0.725 -10.419 1.00 88.06 79 GLY A N 1
ATOM 636 C CA . GLY A 1 79 ? 2.559 -1.971 -10.682 1.00 88.06 79 GLY A CA 1
ATOM 637 C C . GLY A 1 79 ? 2.264 -2.615 -12.041 1.00 88.06 79 GLY A C 1
ATOM 638 O O . GLY A 1 79 ? 2.679 -3.747 -12.283 1.00 88.06 79 GLY A O 1
ATOM 639 N N . ASP A 1 80 ? 1.599 -1.919 -12.969 1.00 92.19 80 ASP A N 1
ATOM 640 C CA . ASP A 1 80 ? 1.306 -2.468 -14.302 1.00 92.19 80 ASP A CA 1
ATOM 641 C C . ASP A 1 80 ? 2.567 -2.821 -15.124 1.00 92.19 80 ASP A C 1
ATOM 643 O O . ASP A 1 80 ? 2.548 -3.777 -15.906 1.00 92.19 80 ASP A O 1
ATOM 647 N N . LEU A 1 81 ? 3.693 -2.127 -14.911 1.00 95.50 81 LEU A N 1
ATOM 648 C CA . LEU A 1 81 ? 4.997 -2.508 -15.470 1.00 95.50 81 LEU A CA 1
ATOM 649 C C . LEU A 1 81 ? 5.569 -3.779 -14.822 1.00 95.50 81 LEU A C 1
ATOM 651 O O . LEU A 1 81 ? 6.080 -4.646 -15.533 1.00 95.50 81 LEU A O 1
ATOM 655 N N . LEU A 1 82 ? 5.470 -3.912 -13.493 1.00 94.50 82 LEU A N 1
ATOM 656 C CA . LEU A 1 82 ? 5.904 -5.110 -12.766 1.00 94.50 82 LEU A CA 1
ATOM 657 C C . LEU A 1 82 ? 5.156 -6.339 -13.295 1.00 94.50 82 LEU A C 1
ATOM 659 O O . LEU A 1 82 ? 5.776 -7.349 -13.628 1.00 94.50 82 LEU A O 1
ATOM 663 N N . ASP A 1 83 ? 3.842 -6.219 -13.460 1.00 94.12 83 ASP A N 1
ATOM 664 C CA . ASP A 1 83 ? 2.993 -7.270 -14.012 1.00 94.12 83 ASP A CA 1
ATOM 665 C C . ASP A 1 83 ? 3.318 -7.610 -15.471 1.00 94.12 83 ASP A C 1
ATOM 667 O O . ASP A 1 83 ? 3.308 -8.785 -15.849 1.00 94.12 83 ASP A O 1
ATOM 671 N N . ALA A 1 84 ? 3.619 -6.611 -16.308 1.00 96.69 84 ALA A N 1
ATOM 672 C CA . ALA A 1 84 ? 4.062 -6.849 -17.681 1.00 96.69 84 ALA A CA 1
ATOM 673 C C . ALA A 1 84 ? 5.357 -7.679 -17.711 1.00 96.69 84 ALA A C 1
ATOM 675 O O . ALA A 1 84 ? 5.442 -8.661 -18.450 1.00 96.69 84 ALA A O 1
ATOM 676 N N . CYS A 1 85 ? 6.326 -7.350 -16.852 1.00 97.25 85 CYS A N 1
ATOM 677 C CA . CYS A 1 85 ? 7.573 -8.100 -16.711 1.00 97.25 85 CYS A CA 1
ATOM 678 C C . CYS A 1 85 ? 7.360 -9.516 -16.137 1.00 97.25 85 CYS A C 1
ATOM 680 O O . CYS A 1 85 ? 8.003 -10.456 -16.603 1.00 97.25 85 CYS A O 1
ATOM 682 N N . LYS A 1 86 ? 6.436 -9.709 -15.179 1.00 96.12 86 LYS A N 1
ATOM 683 C CA . LYS A 1 86 ? 6.103 -11.037 -14.612 1.00 96.12 86 LYS A CA 1
ATOM 684 C C . LYS A 1 86 ? 5.551 -12.010 -15.657 1.00 96.12 86 LYS A C 1
ATOM 686 O O . LYS A 1 86 ? 5.735 -13.216 -15.524 1.00 96.12 86 LYS A O 1
ATOM 691 N N . ARG A 1 87 ? 4.875 -11.498 -16.691 1.00 96.94 87 ARG A N 1
ATOM 692 C CA . ARG A 1 87 ? 4.311 -12.304 -17.788 1.00 96.94 87 ARG A CA 1
ATOM 693 C C . ARG A 1 87 ? 5.353 -12.776 -18.809 1.00 96.94 87 ARG A C 1
ATOM 695 O O . ARG A 1 87 ? 5.021 -13.576 -19.684 1.00 96.94 87 ARG A O 1
ATOM 702 N N . LEU A 1 88 ? 6.592 -12.296 -18.722 1.00 97.75 88 LEU A N 1
ATOM 703 C CA . LEU A 1 88 ? 7.680 -12.754 -19.578 1.00 97.75 88 LEU A CA 1
ATOM 704 C C . LEU A 1 88 ? 8.174 -14.144 -19.163 1.00 97.75 88 LEU A C 1
ATOM 706 O O . LEU A 1 88 ? 8.237 -14.501 -17.989 1.00 97.75 88 LEU A O 1
ATOM 710 N N . THR A 1 89 ? 8.568 -14.927 -20.156 1.00 96.56 89 THR A N 1
ATOM 711 C CA . THR A 1 89 ? 9.168 -16.252 -19.984 1.00 96.56 89 THR A CA 1
ATOM 712 C C . THR A 1 89 ? 10.666 -16.137 -19.736 1.00 96.56 89 THR A C 1
ATOM 714 O O . THR A 1 89 ? 11.280 -15.133 -20.081 1.00 96.56 89 THR A O 1
ATOM 717 N N . PHE A 1 90 ? 11.304 -17.188 -19.215 1.00 94.44 90 PHE A N 1
ATOM 718 C CA . PHE A 1 90 ? 12.761 -17.194 -19.036 1.00 94.44 90 PHE A CA 1
ATOM 719 C C . PHE A 1 90 ? 13.532 -16.899 -20.339 1.00 94.44 90 PHE A C 1
ATOM 721 O O . PHE A 1 90 ? 14.540 -16.198 -20.298 1.00 94.44 90 PHE A O 1
ATOM 728 N N . SER A 1 91 ? 13.037 -17.364 -21.495 1.00 95.31 91 SER A N 1
ATOM 729 C CA . SER A 1 91 ? 13.649 -17.084 -22.802 1.00 95.31 91 SER A CA 1
ATOM 730 C C . SER A 1 91 ? 13.594 -15.611 -23.206 1.00 95.31 91 SER A C 1
ATOM 732 O O . SER A 1 91 ? 14.476 -15.154 -23.919 1.00 95.31 91 SER A O 1
ATOM 734 N N . ASP A 1 92 ? 12.606 -14.851 -22.733 1.00 97.25 92 ASP A N 1
ATOM 735 C CA . ASP A 1 92 ? 12.500 -13.416 -23.028 1.00 97.25 92 ASP A CA 1
ATOM 736 C C . ASP A 1 92 ? 13.610 -12.597 -22.324 1.00 97.25 92 ASP A C 1
ATOM 738 O O . ASP A 1 92 ? 13.918 -11.478 -22.728 1.00 97.25 92 ASP A O 1
ATOM 742 N N . TRP A 1 93 ? 14.239 -13.164 -21.286 1.00 97.31 93 TRP A N 1
ATOM 743 C CA . TRP A 1 93 ? 15.292 -12.532 -20.483 1.00 97.31 93 TRP A CA 1
ATOM 744 C C . TRP A 1 93 ? 16.713 -12.977 -20.857 1.00 97.31 93 TRP A C 1
ATOM 746 O O . TRP A 1 93 ? 17.664 -12.593 -20.179 1.00 97.31 93 TRP A O 1
ATOM 756 N N . THR A 1 94 ? 16.906 -13.792 -21.900 1.00 94.56 94 THR A N 1
ATOM 757 C CA . THR A 1 94 ? 18.216 -14.415 -22.190 1.00 94.56 94 THR A CA 1
ATOM 758 C C . THR A 1 94 ? 19.338 -13.408 -22.417 1.00 94.56 94 THR A C 1
ATOM 760 O O . THR A 1 94 ? 20.462 -13.655 -21.987 1.00 94.56 94 THR A O 1
ATOM 763 N N . ALA A 1 95 ? 19.037 -12.264 -23.036 1.00 95.06 95 ALA A N 1
ATOM 764 C CA . ALA A 1 95 ? 20.000 -11.180 -23.240 1.00 95.06 95 ALA A CA 1
ATOM 765 C C . ALA A 1 95 ? 20.202 -10.285 -21.995 1.00 95.06 95 ALA A C 1
ATOM 767 O O . ALA A 1 95 ? 21.092 -9.446 -21.982 1.00 95.06 95 ALA A O 1
ATOM 768 N N . ASN A 1 96 ? 19.400 -10.484 -20.944 1.00 96.19 96 ASN A N 1
ATOM 769 C CA . ASN A 1 96 ? 19.235 -9.596 -19.788 1.00 96.19 96 ASN A CA 1
ATOM 770 C C . ASN A 1 96 ? 19.268 -10.385 -18.463 1.00 96.19 96 ASN A C 1
ATOM 772 O O . ASN A 1 96 ? 18.388 -10.271 -17.607 1.00 96.19 96 ASN A O 1
ATOM 776 N N . SER A 1 97 ? 20.259 -11.268 -18.302 1.00 95.56 97 SER A N 1
ATOM 777 C CA . SER A 1 97 ? 20.327 -12.173 -17.142 1.00 95.56 97 SER A CA 1
ATOM 778 C C . SER A 1 97 ? 20.591 -11.449 -15.813 1.00 95.56 97 SER A C 1
ATOM 780 O O . SER A 1 97 ? 20.072 -11.866 -14.772 1.00 95.56 97 SER A O 1
ATOM 782 N N . ALA A 1 98 ? 21.344 -10.344 -15.836 1.00 95.69 98 ALA A N 1
ATOM 783 C CA . ALA A 1 98 ? 21.573 -9.499 -14.665 1.00 95.69 98 ALA A CA 1
ATOM 784 C C . ALA A 1 98 ? 20.287 -8.764 -14.252 1.00 95.69 98 ALA A C 1
ATOM 786 O O . ALA A 1 98 ? 19.925 -8.733 -13.074 1.00 95.69 98 ALA A O 1
ATOM 787 N N . GLU A 1 99 ? 19.553 -8.239 -15.228 1.00 97.50 99 GLU A N 1
ATOM 788 C CA . GLU A 1 99 ? 18.267 -7.575 -15.050 1.00 97.50 99 GLU A CA 1
ATOM 789 C C . GLU A 1 99 ? 17.215 -8.556 -14.542 1.00 97.50 99 GLU A C 1
ATOM 791 O O . GLU A 1 99 ? 16.460 -8.193 -13.649 1.00 97.50 99 GLU A O 1
ATOM 796 N N . LEU A 1 100 ? 17.197 -9.805 -15.021 1.00 97.44 100 LEU A N 1
ATOM 797 C CA . LEU A 1 100 ? 16.308 -10.846 -14.499 1.00 97.44 100 LEU A CA 1
ATOM 798 C C . LEU A 1 100 ? 16.567 -11.117 -13.014 1.00 97.44 100 LEU A C 1
ATOM 800 O O . LEU A 1 100 ? 15.624 -11.295 -12.242 1.00 97.44 100 LEU A O 1
ATOM 804 N N . ARG A 1 101 ? 17.838 -11.162 -12.596 1.00 95.94 101 ARG A N 1
ATOM 805 C CA . ARG A 1 101 ? 18.183 -11.323 -11.179 1.00 95.94 101 ARG A CA 1
ATOM 806 C C . ARG A 1 101 ? 17.655 -10.149 -10.355 1.00 95.94 101 ARG A C 1
ATOM 808 O O . ARG A 1 101 ? 16.933 -10.380 -9.389 1.00 95.94 101 ARG A O 1
ATOM 815 N N . ALA A 1 102 ? 17.953 -8.921 -10.775 1.00 95.38 102 ALA A N 1
ATOM 816 C CA . ALA A 1 102 ? 17.467 -7.718 -10.102 1.00 95.38 102 ALA A CA 1
ATOM 817 C C . ALA A 1 102 ? 15.929 -7.665 -10.074 1.00 95.38 102 ALA A C 1
ATOM 819 O O . ALA A 1 102 ? 15.332 -7.368 -9.047 1.00 95.38 102 ALA A O 1
ATOM 820 N N . PHE A 1 103 ? 15.277 -8.017 -11.182 1.00 96.00 103 PHE A N 1
ATOM 821 C CA . PHE A 1 103 ? 13.826 -8.091 -11.288 1.00 96.00 103 PHE A CA 1
ATOM 822 C C . PHE A 1 103 ? 13.227 -9.084 -10.292 1.00 96.00 103 PHE A C 1
ATOM 824 O O . PHE A 1 103 ? 12.234 -8.767 -9.649 1.00 96.00 103 PHE A O 1
ATOM 831 N N . ARG A 1 104 ? 13.826 -10.268 -10.124 1.00 94.81 104 ARG A N 1
ATOM 832 C CA . ARG A 1 104 ? 13.360 -11.259 -9.140 1.00 94.81 104 ARG A CA 1
ATOM 833 C C . ARG A 1 104 ? 13.468 -10.746 -7.709 1.00 94.81 104 ARG A C 1
ATOM 835 O O . ARG A 1 104 ? 12.551 -10.973 -6.927 1.00 94.81 104 ARG A O 1
ATOM 842 N N . GLU A 1 105 ? 14.556 -10.055 -7.381 1.00 91.19 105 GLU A N 1
ATOM 843 C CA . GLU A 1 105 ? 14.748 -9.434 -6.065 1.00 91.19 105 GLU A CA 1
ATOM 844 C C . GLU A 1 105 ? 13.683 -8.353 -5.813 1.00 91.19 105 GLU A C 1
ATOM 846 O O . GLU A 1 105 ? 13.023 -8.373 -4.776 1.00 91.19 105 GLU A O 1
ATOM 851 N N . ILE A 1 106 ? 13.440 -7.487 -6.801 1.00 90.19 106 ILE A N 1
ATOM 852 C CA . ILE A 1 106 ? 12.395 -6.455 -6.761 1.00 90.19 106 ILE A CA 1
ATOM 853 C C . ILE A 1 106 ? 11.000 -7.075 -6.615 1.00 90.19 106 ILE A C 1
ATOM 855 O O . ILE A 1 106 ? 10.221 -6.675 -5.752 1.00 90.19 106 ILE A O 1
ATOM 859 N N . ALA A 1 107 ? 10.676 -8.072 -7.439 1.00 89.56 107 ALA A N 1
ATOM 860 C CA . ALA A 1 107 ? 9.375 -8.724 -7.423 1.00 89.56 107 ALA A CA 1
ATOM 861 C C . ALA A 1 107 ? 9.112 -9.395 -6.069 1.00 89.56 107 ALA A C 1
ATOM 863 O O . ALA A 1 107 ? 8.044 -9.209 -5.502 1.00 89.56 107 ALA A O 1
ATOM 864 N N . ALA A 1 108 ? 10.098 -10.095 -5.502 1.00 86.31 108 ALA A N 1
ATOM 865 C CA . ALA A 1 108 ? 9.976 -10.725 -4.186 1.00 86.31 108 ALA A CA 1
ATOM 866 C C . ALA A 1 108 ? 9.835 -9.719 -3.023 1.00 86.31 108 ALA A C 1
ATOM 868 O O . ALA A 1 108 ? 9.347 -10.069 -1.945 1.00 86.31 108 ALA A O 1
ATOM 869 N N . GLN A 1 109 ? 10.288 -8.477 -3.200 1.00 79.69 109 GLN A N 1
ATOM 870 C CA . GLN A 1 109 ? 10.051 -7.392 -2.243 1.00 79.69 109 GLN A CA 1
ATOM 871 C C . GLN A 1 109 ? 8.640 -6.814 -2.368 1.00 79.69 109 GLN A C 1
ATOM 873 O O . GLN A 1 109 ? 8.036 -6.480 -1.354 1.00 79.69 109 GLN A O 1
ATOM 878 N N . ALA A 1 110 ? 8.106 -6.754 -3.587 1.00 83.12 110 ALA A N 1
ATOM 879 C CA . ALA A 1 110 ? 6.774 -6.230 -3.861 1.00 83.12 110 ALA A CA 1
ATOM 880 C C . ALA A 1 110 ? 5.633 -7.219 -3.552 1.00 83.12 110 ALA A C 1
ATOM 882 O O . ALA A 1 110 ? 4.487 -6.791 -3.434 1.00 83.12 110 ALA A O 1
ATOM 883 N N . GLU A 1 111 ? 5.901 -8.525 -3.450 1.00 85.81 111 GLU A N 1
ATOM 884 C CA . GLU A 1 111 ? 4.877 -9.524 -3.109 1.00 85.81 111 GLU A CA 1
ATOM 885 C C . GLU A 1 111 ? 4.455 -9.445 -1.629 1.00 85.81 111 GLU A C 1
ATOM 887 O O . GLU A 1 111 ? 5.317 -9.307 -0.751 1.00 85.81 111 GLU A O 1
ATOM 892 N N . PRO A 1 112 ? 3.153 -9.606 -1.319 1.00 89.44 112 PRO A N 1
ATOM 893 C CA . PRO A 1 112 ? 2.691 -9.775 0.051 1.00 89.44 112 PRO A CA 1
ATOM 894 C C . PRO A 1 112 ? 3.329 -11.000 0.718 1.00 89.44 112 PRO A C 1
ATOM 896 O O . PRO A 1 112 ? 3.406 -12.087 0.144 1.00 89.44 112 PRO A O 1
ATOM 899 N N . ARG A 1 113 ? 3.746 -10.843 1.973 1.00 92.19 113 ARG A N 1
ATOM 900 C CA . ARG A 1 113 ? 4.328 -11.906 2.801 1.00 92.19 113 ARG A CA 1
ATOM 901 C C . ARG A 1 113 ? 3.386 -12.226 3.943 1.00 92.19 113 ARG A C 1
ATOM 903 O O . ARG A 1 113 ? 2.919 -11.318 4.618 1.00 92.19 113 ARG A O 1
ATOM 910 N N . THR A 1 114 ? 3.130 -13.508 4.177 1.00 96.19 114 THR A N 1
ATOM 911 C CA . THR A 1 114 ? 2.329 -13.942 5.329 1.00 96.19 114 THR A CA 1
ATOM 912 C C . THR A 1 114 ? 3.214 -14.017 6.570 1.00 96.19 114 THR A C 1
ATOM 914 O O . THR A 1 114 ? 4.252 -14.678 6.542 1.00 96.19 114 THR A O 1
ATOM 917 N N . VAL A 1 115 ? 2.811 -13.344 7.645 1.00 97.19 115 VAL A N 1
ATOM 918 C CA . VAL A 1 115 ? 3.532 -13.266 8.922 1.00 97.19 115 VAL A CA 1
ATOM 919 C C . VAL A 1 115 ? 2.553 -13.397 10.089 1.00 97.19 115 VAL A C 1
ATOM 921 O O . VAL A 1 115 ? 1.374 -13.109 9.938 1.00 97.19 115 VAL A O 1
ATOM 924 N N . THR A 1 116 ? 3.030 -13.809 11.263 1.00 97.44 116 THR A N 1
ATOM 925 C CA . THR A 1 116 ? 2.258 -13.792 12.529 1.00 97.44 116 THR A CA 1
ATOM 926 C C . THR A 1 116 ? 2.673 -12.644 13.456 1.00 97.44 116 THR A C 1
ATOM 928 O O . THR A 1 116 ? 2.103 -12.451 14.530 1.00 97.44 116 THR A O 1
ATOM 931 N N . GLY A 1 117 ? 3.684 -11.882 13.043 1.00 97.75 117 GLY A N 1
ATOM 932 C CA . GLY A 1 117 ? 4.179 -10.687 13.703 1.00 97.75 117 GLY A CA 1
ATOM 933 C C . GLY A 1 117 ? 5.020 -9.876 12.724 1.00 97.75 117 GLY A C 1
ATOM 934 O O . GLY A 1 117 ? 5.726 -10.450 11.891 1.00 97.75 117 GLY A O 1
ATOM 935 N N . PHE A 1 118 ? 4.925 -8.554 12.803 1.00 97.44 118 PHE A N 1
ATOM 936 C CA . PHE A 1 118 ? 5.687 -7.646 11.954 1.00 97.44 118 PHE A CA 1
ATOM 937 C C . PHE A 1 118 ? 6.440 -6.633 12.813 1.00 97.44 118 PHE A C 1
ATOM 939 O O . PHE A 1 118 ? 5.829 -5.842 13.529 1.00 97.44 118 PHE A O 1
ATOM 946 N N . GLU A 1 119 ? 7.770 -6.695 12.766 1.00 96.69 119 GLU A N 1
ATOM 947 C CA . GLU A 1 119 ? 8.633 -5.814 13.549 1.00 96.69 119 GLU A CA 1
ATOM 948 C C . GLU A 1 119 ? 8.694 -4.416 12.940 1.00 96.69 119 GLU A C 1
ATOM 950 O O . GLU A 1 119 ? 8.895 -4.241 11.737 1.00 96.69 119 GLU A O 1
ATOM 955 N N . THR A 1 120 ? 8.567 -3.417 13.801 1.00 95.38 120 THR A N 1
ATOM 956 C CA . THR A 1 120 ? 8.649 -1.999 13.463 1.00 95.38 120 THR A CA 1
ATOM 957 C C . THR A 1 120 ? 9.581 -1.310 14.459 1.00 95.38 120 THR A C 1
ATOM 959 O O . THR A 1 120 ? 9.881 -1.873 15.517 1.00 95.38 120 THR A O 1
ATOM 962 N N . PRO A 1 121 ? 10.016 -0.065 14.204 1.00 93.94 121 PRO A N 1
ATOM 963 C CA . PRO A 1 121 ? 10.726 0.699 15.224 1.00 93.94 121 PRO A CA 1
ATOM 964 C C . PRO A 1 121 ? 9.920 0.817 16.526 1.00 93.94 121 PRO A C 1
ATOM 966 O O . PRO A 1 121 ? 10.494 0.775 17.611 1.00 93.94 121 PRO A O 1
ATOM 969 N N . CYS A 1 122 ? 8.593 0.922 16.440 1.00 94.12 122 CYS A N 1
ATOM 970 C CA . CYS A 1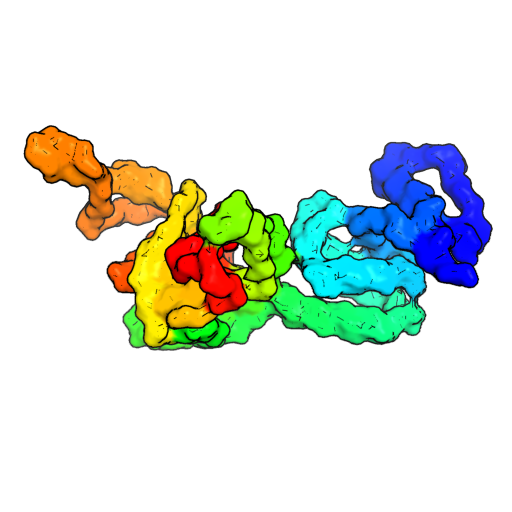 122 ? 7.705 1.136 17.582 1.00 94.12 122 CYS A CA 1
ATOM 971 C C . CYS A 1 122 ? 7.177 -0.169 18.211 1.00 94.12 122 CYS A C 1
ATOM 973 O O . CYS A 1 122 ? 6.167 -0.161 18.911 1.00 94.12 122 CYS A O 1
ATOM 975 N N . GLY A 1 123 ? 7.861 -1.292 17.973 1.00 95.94 123 GLY A N 1
ATOM 976 C CA . GLY A 1 123 ? 7.503 -2.607 18.501 1.00 95.94 123 GLY A CA 1
ATOM 977 C C . GLY A 1 123 ? 6.911 -3.540 17.451 1.00 95.94 123 GLY A C 1
ATOM 978 O O . GLY A 1 123 ? 7.071 -3.330 16.246 1.00 95.94 123 GLY A O 1
ATOM 979 N N . THR A 1 124 ? 6.223 -4.582 17.908 1.00 97.94 124 THR A N 1
ATOM 980 C CA . THR A 1 124 ? 5.735 -5.667 17.052 1.00 97.94 124 THR A CA 1
ATOM 981 C C . THR A 1 124 ? 4.236 -5.535 16.808 1.00 97.94 124 THR A C 1
ATOM 983 O O . THR A 1 124 ? 3.447 -5.490 17.754 1.00 97.94 124 THR A O 1
ATOM 986 N N . LEU A 1 125 ? 3.832 -5.515 15.539 1.00 98.44 125 LEU A N 1
ATOM 987 C CA . LEU A 1 125 ? 2.433 -5.599 15.134 1.00 98.44 125 LEU A CA 1
ATOM 988 C C . LEU A 1 125 ? 1.985 -7.065 15.125 1.00 98.44 125 LEU A C 1
ATOM 990 O O . LEU A 1 125 ? 2.619 -7.900 14.477 1.00 98.44 125 LEU A O 1
ATOM 994 N N . THR A 1 126 ? 0.889 -7.378 15.809 1.00 98.56 126 THR A N 1
ATOM 995 C CA . THR A 1 126 ? 0.317 -8.730 15.894 1.00 98.56 126 THR A CA 1
ATOM 996 C C . THR A 1 126 ? -1.193 -8.704 15.711 1.00 98.56 126 THR A C 1
ATOM 998 O O . THR A 1 126 ? -1.846 -7.763 16.158 1.00 98.56 126 THR A O 1
ATOM 1001 N N . LEU A 1 127 ? -1.735 -9.764 15.113 1.00 98.62 127 LEU A N 1
ATOM 1002 C CA . LEU A 1 127 ? -3.168 -10.026 15.016 1.00 98.62 127 LEU A CA 1
ATOM 1003 C C . LEU A 1 127 ? -3.543 -11.151 15.983 1.00 98.62 127 LEU A C 1
ATOM 1005 O O . LEU A 1 127 ? -2.897 -12.202 15.955 1.00 98.62 127 LEU A O 1
ATOM 1009 N N . THR A 1 128 ? -4.578 -10.953 16.795 1.00 98.38 128 THR A N 1
ATOM 1010 C CA . THR A 1 128 ? -5.133 -11.992 17.669 1.00 98.38 128 THR A CA 1
ATOM 1011 C C . THR A 1 128 ? -6.642 -12.128 17.530 1.00 98.38 128 THR A C 1
ATOM 1013 O O . THR A 1 128 ? -7.322 -11.165 17.173 1.00 98.38 128 THR A O 1
ATOM 1016 N N . ASP A 1 129 ? -7.165 -13.311 17.831 1.00 96.38 129 ASP A N 1
ATOM 1017 C CA . ASP A 1 129 ? -8.599 -13.528 18.042 1.00 96.38 129 ASP A CA 1
ATOM 1018 C C . ASP A 1 129 ? -9.046 -13.156 19.470 1.00 96.38 129 ASP A C 1
ATOM 1020 O O . ASP A 1 129 ? -8.281 -12.581 20.255 1.00 96.38 129 ASP A O 1
ATOM 1024 N N . ALA A 1 130 ? -10.303 -13.475 19.789 1.00 90.44 130 ALA A N 1
ATOM 1025 C CA . ALA A 1 130 ? -10.925 -13.236 21.088 1.00 90.44 130 ALA A CA 1
ATOM 1026 C C . ALA A 1 130 ? -10.282 -14.029 22.244 1.00 90.44 130 ALA A C 1
ATOM 1028 O O . ALA A 1 130 ? -10.337 -13.575 23.388 1.00 90.44 130 ALA A O 1
ATOM 1029 N N . ASP A 1 131 ? -9.651 -15.170 21.955 1.00 93.25 131 ASP A N 1
ATOM 1030 C CA . ASP A 1 131 ? -8.948 -16.001 22.939 1.00 93.25 131 ASP A CA 1
ATOM 1031 C C . ASP A 1 131 ? -7.478 -15.566 23.116 1.00 93.25 131 ASP A C 1
ATOM 1033 O O . ASP A 1 131 ? -6.779 -16.020 24.027 1.00 93.25 131 ASP A O 1
ATOM 1037 N N . GLY A 1 132 ? -7.009 -14.633 22.280 1.00 93.25 132 GLY A N 1
ATOM 1038 C CA . GLY A 1 132 ? -5.644 -14.119 22.284 1.00 93.25 132 GLY A CA 1
ATOM 1039 C C . GLY A 1 132 ? -4.667 -14.969 21.468 1.00 93.25 132 GLY A C 1
ATOM 1040 O O . GLY A 1 132 ? -3.454 -14.740 21.550 1.00 93.25 132 GLY A O 1
ATOM 1041 N N . GLU A 1 133 ? -5.151 -15.931 20.677 1.00 95.75 133 GLU A N 1
ATOM 1042 C CA . GLU A 1 133 ? -4.298 -16.712 19.785 1.00 95.75 133 GLU A CA 1
ATOM 1043 C C . GLU A 1 133 ? -3.814 -15.850 18.619 1.00 95.75 133 GLU A C 1
ATOM 1045 O O . GLU A 1 133 ? -4.560 -15.053 18.051 1.00 95.75 133 GLU A O 1
ATOM 1050 N N . ARG A 1 134 ? -2.534 -15.991 18.250 1.00 96.88 134 ARG A N 1
ATOM 1051 C CA . ARG A 1 134 ? -1.947 -15.221 17.146 1.00 96.88 134 ARG A CA 1
ATOM 1052 C C . ARG A 1 134 ? -2.349 -15.801 15.801 1.00 96.88 134 ARG A C 1
ATOM 1054 O O . ARG A 1 134 ? -2.080 -16.968 15.520 1.00 96.88 134 ARG A O 1
ATOM 1061 N N . LEU A 1 135 ? -2.855 -14.938 14.932 1.00 97.69 135 LEU A N 1
ATOM 1062 C CA . LEU A 1 135 ? -3.257 -15.286 13.576 1.00 97.69 135 LEU A CA 1
ATOM 1063 C C . LEU A 1 135 ? -2.275 -14.727 12.539 1.00 97.69 135 LEU A C 1
ATOM 1065 O O . LEU A 1 135 ? -1.642 -13.689 12.763 1.00 97.69 135 LEU A O 1
ATOM 1069 N N . PRO A 1 136 ? -2.130 -15.401 11.386 1.00 97.94 136 PRO A N 1
ATOM 1070 C CA . PRO A 1 136 ? -1.354 -14.873 10.281 1.00 97.94 136 PRO A CA 1
ATOM 1071 C C . PRO A 1 136 ? -2.084 -13.720 9.581 1.00 97.94 136 PRO A C 1
ATOM 1073 O O . PRO A 1 136 ? -3.304 -13.716 9.450 1.00 97.94 136 PRO A O 1
ATOM 1076 N N . PHE A 1 137 ? -1.316 -12.778 9.049 1.00 98.00 137 PHE A N 1
ATOM 1077 C CA . PHE A 1 137 ? -1.783 -11.712 8.166 1.00 98.00 137 PHE A CA 1
ATOM 1078 C C . PHE A 1 137 ? -0.752 -11.453 7.066 1.00 98.00 137 PHE A C 1
ATOM 1080 O O . PHE A 1 137 ? 0.403 -11.874 7.159 1.00 98.00 137 PHE A O 1
ATOM 1087 N N . GLN A 1 138 ? -1.163 -10.781 5.996 1.00 97.31 138 GLN A N 1
ATOM 1088 C CA . GLN A 1 138 ? -0.282 -10.444 4.883 1.00 97.31 138 GLN A CA 1
ATOM 1089 C C . GLN A 1 138 ? 0.269 -9.029 5.039 1.00 97.31 138 GLN A C 1
ATOM 1091 O O . GLN A 1 138 ? -0.476 -8.103 5.346 1.00 97.31 138 GLN A O 1
ATOM 1096 N N . VAL A 1 139 ? 1.563 -8.855 4.784 1.00 95.19 139 VAL A N 1
ATOM 1097 C CA . VAL A 1 139 ? 2.243 -7.556 4.752 1.00 95.19 139 VAL A CA 1
ATOM 1098 C C . VAL A 1 139 ? 2.860 -7.348 3.384 1.00 95.19 139 VAL A C 1
ATOM 1100 O O . VAL A 1 139 ? 3.612 -8.195 2.905 1.00 95.19 139 VAL A O 1
ATOM 1103 N N . GLN A 1 140 ? 2.576 -6.209 2.771 1.00 91.06 140 GLN A N 1
ATOM 1104 C CA . GLN A 1 140 ? 3.146 -5.804 1.495 1.00 91.06 140 GLN A CA 1
ATOM 1105 C C . GLN A 1 140 ? 3.780 -4.429 1.649 1.00 91.06 140 GLN A C 1
ATOM 1107 O O . GLN A 1 140 ? 3.120 -3.506 2.117 1.00 91.06 140 GLN A O 1
ATOM 1112 N N . GLN A 1 141 ? 5.043 -4.276 1.252 1.00 87.06 141 GLN A N 1
ATOM 1113 C CA . GLN A 1 141 ? 5.663 -2.957 1.216 1.00 87.06 141 GLN A CA 1
ATOM 1114 C C . GLN A 1 141 ? 5.035 -2.135 0.091 1.00 87.06 141 GLN A C 1
ATOM 1116 O O . GLN A 1 141 ? 4.966 -2.563 -1.063 1.00 87.06 141 GLN A O 1
ATOM 1121 N N . LEU A 1 142 ? 4.565 -0.954 0.454 1.00 81.56 142 LEU A N 1
ATOM 1122 C CA . LEU A 1 142 ? 4.067 0.054 -0.454 1.00 81.56 142 LEU A CA 1
ATOM 1123 C C . LEU A 1 142 ? 5.211 1.001 -0.788 1.00 81.56 142 LEU A C 1
ATOM 1125 O O . LEU A 1 142 ? 6.029 1.358 0.053 1.00 81.56 142 LEU A O 1
ATOM 1129 N N . MET A 1 143 ? 5.258 1.398 -2.047 1.00 67.31 143 MET A N 1
ATOM 1130 C CA . MET A 1 143 ? 6.245 2.336 -2.566 1.00 67.31 143 MET A CA 1
ATOM 1131 C C . MET A 1 143 ? 5.451 3.474 -3.213 1.00 67.31 143 MET A C 1
ATOM 1133 O O . MET A 1 143 ? 5.473 3.653 -4.426 1.00 67.31 143 MET A O 1
ATOM 1137 N N . TRP A 1 144 ? 4.604 4.151 -2.435 1.00 61.81 144 TRP A N 1
ATOM 1138 C CA . TRP A 1 144 ? 3.795 5.262 -2.941 1.00 61.81 144 TRP A CA 1
ATOM 1139 C C . TRP A 1 144 ? 4.573 6.572 -2.965 1.00 61.81 144 TRP A C 1
ATOM 1141 O O . TRP A 1 144 ? 5.551 6.756 -2.248 1.00 61.81 144 TRP A O 1
ATOM 1151 N N . ASP A 1 145 ? 4.087 7.481 -3.804 1.00 56.06 145 ASP A N 1
ATOM 1152 C CA . ASP A 1 145 ? 4.619 8.826 -4.007 1.00 56.06 145 ASP A CA 1
ATOM 1153 C C . ASP A 1 145 ? 3.699 9.868 -3.348 1.00 56.06 145 ASP A C 1
ATOM 1155 O O . ASP A 1 145 ? 3.310 10.867 -3.949 1.00 56.06 145 ASP A O 1
ATOM 1159 N N . THR A 1 146 ? 3.253 9.616 -2.113 1.00 59.38 146 THR A N 1
ATOM 1160 C CA . THR A 1 146 ? 2.683 10.686 -1.287 1.00 59.38 146 THR A CA 1
ATOM 1161 C C . THR A 1 146 ? 3.847 11.450 -0.683 1.00 59.38 146 THR A C 1
ATOM 1163 O O . THR A 1 146 ? 4.354 11.118 0.391 1.00 59.38 146 THR A O 1
ATOM 1166 N N . ALA A 1 147 ? 4.301 12.465 -1.421 1.00 64.81 147 ALA A N 1
ATOM 1167 C CA . ALA A 1 147 ? 5.288 13.427 -0.958 1.00 64.81 147 ALA A CA 1
ATOM 1168 C C . ALA A 1 147 ? 4.731 14.186 0.257 1.00 64.81 147 ALA A C 1
ATOM 1170 O O . ALA A 1 147 ? 4.131 15.253 0.137 1.00 64.81 147 ALA A O 1
ATOM 1171 N N . VAL A 1 148 ? 4.910 13.612 1.443 1.00 76.75 148 VAL A N 1
ATOM 1172 C CA . VAL A 1 148 ? 4.661 14.290 2.711 1.00 76.75 148 VAL A CA 1
ATOM 1173 C C . VAL A 1 148 ? 5.894 15.107 3.041 1.00 76.75 148 VAL A C 1
ATOM 1175 O O . VAL A 1 148 ? 7.028 14.707 2.774 1.00 76.75 148 VAL A O 1
ATOM 1178 N N . SER A 1 149 ? 5.672 16.281 3.611 1.00 82.94 149 SER A N 1
ATOM 1179 C CA . SER A 1 149 ? 6.744 17.138 4.083 1.00 82.94 149 SER A CA 1
ATOM 1180 C C . SER A 1 149 ? 6.489 17.559 5.516 1.00 82.94 149 SER A C 1
ATOM 1182 O O . SER A 1 149 ? 5.343 17.681 5.943 1.00 82.94 149 SER A O 1
ATOM 1184 N N . VAL A 1 150 ? 7.575 17.799 6.234 1.00 85.56 150 VAL A N 1
ATOM 1185 C CA . VAL A 1 150 ? 7.573 18.376 7.578 1.00 85.56 150 VAL A CA 1
ATOM 1186 C C . VAL A 1 150 ? 8.071 19.805 7.506 1.00 85.56 150 VAL A C 1
ATOM 1188 O O . VAL A 1 150 ? 8.878 20.142 6.637 1.00 85.56 150 VAL A O 1
ATOM 1191 N N . TYR A 1 151 ? 7.582 20.663 8.390 1.00 82.56 151 TYR A N 1
ATOM 1192 C CA . TYR A 1 151 ? 8.054 22.038 8.454 1.00 82.56 151 TYR A CA 1
ATOM 1193 C C . TYR A 1 151 ? 9.373 22.096 9.234 1.00 82.56 151 TYR A C 1
ATOM 1195 O O . TYR A 1 151 ? 9.471 21.564 10.330 1.00 82.56 151 TYR A O 1
ATOM 1203 N N . ASP A 1 152 ? 10.409 22.715 8.667 1.00 83.44 152 ASP A N 1
ATOM 1204 C CA . ASP A 1 152 ? 11.635 23.043 9.400 1.00 83.44 152 ASP A CA 1
ATOM 1205 C C . ASP A 1 152 ? 11.513 24.466 9.943 1.00 83.44 152 ASP A C 1
ATOM 1207 O O . ASP A 1 152 ? 11.527 25.446 9.188 1.00 83.44 152 ASP A O 1
ATOM 1211 N N . ASN A 1 153 ? 11.426 24.579 11.267 1.00 77.56 153 ASN A N 1
ATOM 1212 C CA . ASN A 1 153 ? 11.240 25.853 11.956 1.00 77.56 153 ASN A CA 1
ATOM 1213 C C . ASN A 1 153 ? 12.432 26.813 11.829 1.00 77.56 153 ASN A C 1
ATOM 1215 O O . ASN A 1 153 ? 12.259 28.019 11.990 1.00 77.56 153 ASN A O 1
ATOM 1219 N N . ILE A 1 154 ? 13.641 26.332 11.538 1.00 80.81 154 ILE A N 1
ATOM 1220 C CA . ILE A 1 154 ? 14.813 27.199 11.355 1.00 80.81 154 ILE A CA 1
ATOM 1221 C C . ILE A 1 154 ? 14.918 27.633 9.898 1.00 80.81 154 ILE A C 1
ATOM 1223 O O . ILE A 1 154 ? 15.101 28.815 9.607 1.00 80.81 154 ILE A O 1
ATOM 1227 N N . ALA A 1 155 ? 14.789 26.683 8.975 1.00 84.75 155 ALA A N 1
ATOM 1228 C CA . ALA A 1 155 ? 14.879 26.963 7.549 1.00 84.75 155 ALA A CA 1
ATOM 1229 C C . ALA A 1 155 ? 13.611 27.625 6.979 1.00 84.75 155 ALA A C 1
ATOM 1231 O O . ALA A 1 155 ? 13.646 28.083 5.837 1.00 84.75 155 ALA A O 1
ATOM 1232 N N . GLN A 1 156 ? 12.520 27.674 7.757 1.00 88.31 156 GLN A N 1
ATOM 1233 C CA . GLN A 1 156 ? 11.221 28.244 7.386 1.00 88.31 156 GLN A CA 1
ATOM 1234 C C . GLN A 1 156 ? 10.705 27.678 6.054 1.00 88.31 156 GLN A C 1
ATOM 1236 O O . GLN A 1 156 ? 10.281 28.406 5.155 1.00 88.31 156 GLN A O 1
ATOM 1241 N N . LYS A 1 157 ? 10.810 26.354 5.896 1.00 88.75 157 LYS A N 1
ATOM 1242 C CA . LYS A 1 157 ? 10.410 25.649 4.674 1.00 88.75 157 LYS A CA 1
ATOM 1243 C C . LYS A 1 157 ? 9.946 24.233 4.973 1.00 88.75 157 LYS A C 1
ATOM 1245 O O . LYS A 1 157 ? 10.370 23.621 5.948 1.00 88.75 157 LYS A O 1
ATOM 1250 N N . HIS A 1 158 ? 9.161 23.687 4.056 1.00 86.44 158 HIS A N 1
ATOM 1251 C CA . HIS A 1 158 ? 8.823 22.272 4.045 1.00 86.44 158 HIS A CA 1
ATOM 1252 C C . HIS A 1 158 ? 10.002 21.430 3.539 1.00 86.44 158 HIS A C 1
ATOM 1254 O O . HIS A 1 158 ? 10.582 21.717 2.487 1.00 86.44 158 HIS A O 1
ATOM 1260 N N . ILE A 1 159 ? 10.353 20.389 4.290 1.00 85.62 159 ILE A N 1
ATOM 1261 C CA . ILE A 1 159 ? 11.337 19.372 3.924 1.00 85.62 159 ILE A CA 1
ATOM 1262 C C . ILE A 1 159 ? 10.578 18.087 3.581 1.00 85.62 159 ILE A C 1
ATOM 1264 O O . ILE A 1 159 ? 9.830 17.598 4.428 1.00 85.62 159 ILE A O 1
ATOM 1268 N N . PRO A 1 160 ? 10.741 17.528 2.370 1.00 84.06 160 PRO A N 1
ATOM 1269 C CA . PRO A 1 160 ? 10.165 16.233 2.029 1.00 84.06 160 PRO A CA 1
ATOM 1270 C C . PRO A 1 160 ? 10.671 15.139 2.971 1.00 84.06 160 PRO A C 1
ATOM 1272 O O . PRO A 1 160 ? 11.874 15.041 3.217 1.00 84.06 160 PRO A O 1
ATOM 1275 N N . LEU A 1 161 ? 9.763 14.305 3.469 1.00 80.25 161 LEU A N 1
ATOM 1276 C CA . LEU A 1 161 ? 10.126 13.073 4.151 1.00 80.25 161 LEU A CA 1
ATOM 1277 C C . LEU A 1 161 ? 10.328 11.970 3.117 1.00 80.25 161 LEU A C 1
ATOM 1279 O O . LEU A 1 161 ? 9.452 11.702 2.294 1.00 80.25 161 LEU A O 1
ATOM 1283 N N . GLU A 1 162 ? 11.473 11.297 3.186 1.00 70.62 162 GLU A N 1
ATOM 1284 C CA . GLU A 1 162 ? 11.651 10.049 2.455 1.00 70.62 162 GLU A CA 1
ATOM 1285 C C . GLU A 1 162 ? 10.706 8.992 3.027 1.00 70.62 162 GLU A C 1
ATOM 1287 O O . GLU A 1 162 ? 10.570 8.853 4.245 1.00 70.62 162 GLU A O 1
ATOM 1292 N N . SER A 1 163 ? 10.060 8.233 2.142 1.00 65.94 163 SER A N 1
ATOM 1293 C CA . SER A 1 163 ? 9.023 7.281 2.529 1.00 65.94 163 SER A CA 1
ATOM 1294 C C . SER A 1 163 ? 9.345 5.828 2.153 1.00 65.94 163 SER A C 1
ATOM 1296 O O . SER A 1 163 ? 8.567 5.175 1.459 1.00 65.94 163 SER A O 1
ATOM 1298 N N . PRO A 1 164 ? 10.495 5.271 2.583 1.00 66.94 164 PRO A N 1
ATOM 1299 C CA . PRO A 1 164 ? 10.818 3.884 2.263 1.00 66.94 164 PRO A CA 1
ATOM 1300 C C . PRO A 1 164 ? 9.960 2.884 3.050 1.00 66.94 164 PRO A C 1
ATOM 1302 O O . PRO A 1 164 ? 9.921 1.708 2.701 1.00 66.94 164 PRO A O 1
ATOM 1305 N N . ASN A 1 165 ? 9.281 3.322 4.114 1.00 86.06 165 ASN A N 1
ATOM 1306 C CA . ASN A 1 165 ? 8.642 2.440 5.081 1.00 86.06 165 ASN A CA 1
ATOM 1307 C C . ASN A 1 165 ? 7.123 2.610 5.095 1.00 86.06 165 ASN A C 1
ATOM 1309 O O . ASN A 1 165 ? 6.560 2.976 6.122 1.00 86.06 165 ASN A O 1
ATOM 1313 N N . GLN A 1 166 ? 6.466 2.370 3.964 1.00 89.12 166 GLN A N 1
ATOM 1314 C CA . GLN A 1 166 ? 5.010 2.259 3.897 1.00 89.12 166 GLN A CA 1
ATOM 1315 C C . GLN A 1 166 ? 4.625 0.804 3.647 1.00 89.12 166 GLN A C 1
ATOM 1317 O O . GLN A 1 166 ? 5.292 0.101 2.891 1.00 89.12 166 GLN A O 1
ATOM 1322 N N . TYR A 1 167 ? 3.548 0.338 4.267 1.00 91.69 167 TYR A N 1
ATOM 1323 C CA . TYR A 1 167 ? 3.105 -1.047 4.191 1.00 91.69 167 TYR A CA 1
ATOM 1324 C C . TYR A 1 167 ? 1.584 -1.137 4.179 1.00 91.69 167 TYR A C 1
ATOM 1326 O O . TYR A 1 167 ? 0.892 -0.415 4.896 1.00 91.69 167 TYR A O 1
ATOM 1334 N N . GLN A 1 168 ? 1.070 -2.075 3.392 1.00 93.06 168 GLN A N 1
ATOM 1335 C CA . GLN A 1 168 ? -0.303 -2.538 3.476 1.00 93.06 168 GLN A CA 1
ATOM 1336 C C . GLN A 1 168 ? -0.330 -3.819 4.295 1.00 93.06 168 GLN A C 1
ATOM 1338 O O . GLN A 1 168 ? 0.388 -4.776 3.999 1.00 93.06 168 GLN A O 1
ATOM 1343 N N . ILE A 1 169 ? -1.200 -3.842 5.291 1.00 96.44 169 ILE A N 1
ATOM 1344 C CA . ILE A 1 169 ? -1.558 -5.036 6.040 1.00 96.44 169 ILE A CA 1
ATOM 1345 C C . ILE A 1 169 ? -2.880 -5.535 5.468 1.00 96.44 169 ILE A C 1
ATOM 1347 O O . ILE A 1 169 ? -3.817 -4.760 5.283 1.00 96.44 169 ILE A O 1
ATOM 1351 N N . THR A 1 170 ? -2.957 -6.812 5.124 1.00 96.94 170 THR A N 1
ATOM 1352 C CA . THR A 1 170 ? -4.152 -7.423 4.540 1.00 96.94 170 THR A CA 1
ATOM 1353 C C . THR A 1 170 ? -4.525 -8.670 5.318 1.00 96.94 170 THR A C 1
ATOM 1355 O O . THR A 1 170 ? -3.705 -9.569 5.506 1.00 96.94 170 THR A O 1
ATOM 1358 N N . ILE A 1 171 ? -5.780 -8.721 5.750 1.00 97.44 171 ILE A N 1
ATOM 1359 C CA . ILE A 1 171 ? -6.366 -9.864 6.443 1.00 97.44 171 ILE A CA 1
ATOM 1360 C C . ILE A 1 171 ? -7.460 -10.424 5.530 1.00 97.44 171 ILE A C 1
ATOM 1362 O O . ILE A 1 171 ? -8.469 -9.746 5.319 1.00 97.44 171 ILE A O 1
ATOM 1366 N N . PRO A 1 172 ? -7.264 -11.606 4.922 1.00 95.69 172 PRO A N 1
ATOM 1367 C CA . PRO A 1 172 ? -8.288 -12.235 4.093 1.00 95.69 172 PRO A CA 1
ATOM 1368 C C . PRO A 1 172 ? -9.551 -12.542 4.906 1.00 95.69 172 PRO A C 1
ATOM 1370 O O . PRO A 1 172 ? -9.466 -13.126 5.984 1.00 95.69 172 PRO A O 1
ATOM 1373 N N . ALA A 1 173 ? -10.727 -12.169 4.401 1.00 95.50 173 ALA A N 1
ATOM 1374 C CA . ALA A 1 173 ? -11.980 -12.350 5.138 1.00 95.50 173 ALA A CA 1
ATOM 1375 C C . ALA A 1 173 ? -12.337 -13.833 5.350 1.00 95.50 173 ALA A C 1
ATOM 1377 O O . ALA A 1 173 ? -13.001 -14.173 6.323 1.00 95.50 173 ALA A O 1
ATOM 1378 N N . ASP A 1 174 ? -11.858 -14.728 4.480 1.00 94.81 174 ASP A N 1
ATOM 1379 C CA . ASP A 1 174 ? -12.038 -16.180 4.602 1.00 94.81 174 ASP A CA 1
ATOM 1380 C C . ASP A 1 174 ? -11.233 -16.816 5.750 1.00 94.81 174 ASP A C 1
ATOM 1382 O O . ASP A 1 174 ? -11.487 -17.965 6.110 1.00 94.81 174 ASP A O 1
ATOM 1386 N N . THR A 1 175 ? -10.311 -16.066 6.363 1.00 94.19 175 THR A N 1
ATOM 1387 C CA . THR A 1 175 ? -9.607 -16.464 7.593 1.00 94.19 175 THR A CA 1
ATOM 1388 C C . THR A 1 175 ? -10.322 -16.037 8.874 1.00 94.19 175 THR A C 1
ATOM 1390 O O . THR A 1 175 ? -9.865 -16.372 9.965 1.00 94.19 175 THR A O 1
ATOM 1393 N N . LEU A 1 176 ? -11.438 -15.310 8.761 1.00 95.56 176 LEU A N 1
ATOM 1394 C CA . LEU A 1 176 ? -12.157 -14.727 9.888 1.00 95.56 176 LEU A CA 1
ATOM 1395 C C . LEU A 1 176 ? -13.532 -15.371 10.074 1.00 95.56 176 LEU A C 1
ATOM 1397 O O . LEU A 1 176 ? -14.176 -15.836 9.133 1.00 95.56 176 LEU A O 1
ATOM 1401 N N . THR A 1 177 ? -14.006 -15.346 11.315 1.00 94.69 177 THR A N 1
ATOM 1402 C CA . THR A 1 177 ? -15.352 -15.769 11.690 1.00 94.69 177 THR A CA 1
ATOM 1403 C C . THR A 1 177 ? -16.258 -14.552 11.826 1.00 94.69 177 THR A C 1
ATOM 1405 O O . THR A 1 177 ? -15.885 -13.513 12.368 1.00 94.69 177 THR A O 1
ATOM 1408 N N . PHE A 1 178 ? -17.473 -14.686 11.302 1.00 93.31 178 PHE A N 1
ATOM 1409 C CA . PHE A 1 178 ? -18.491 -13.646 11.338 1.00 93.31 178 PHE A CA 1
ATOM 1410 C C . PHE A 1 178 ? -18.852 -13.242 12.774 1.00 93.31 178 PHE A C 1
ATOM 1412 O O . PHE A 1 178 ? -19.141 -14.114 13.594 1.00 93.31 178 PHE A O 1
ATOM 1419 N N . GLY A 1 179 ? -18.884 -11.935 13.057 1.00 91.31 179 GLY A N 1
ATOM 1420 C CA . GLY A 1 179 ? -19.233 -11.405 14.380 1.00 91.31 179 GLY A CA 1
ATOM 1421 C C . GLY A 1 179 ? -18.231 -11.731 15.496 1.00 91.31 179 GLY A C 1
ATOM 1422 O O . GLY A 1 179 ? -18.535 -11.505 16.663 1.00 91.31 179 GLY A O 1
ATOM 1423 N N . THR A 1 180 ? -17.063 -12.291 15.170 1.00 95.19 180 THR A N 1
ATOM 1424 C CA . THR A 1 180 ? -15.983 -12.531 16.134 1.00 95.19 180 THR A CA 1
ATOM 1425 C C . THR A 1 180 ? -15.042 -11.337 16.165 1.00 95.19 180 THR A C 1
ATOM 1427 O O . THR A 1 180 ? -14.573 -10.907 15.114 1.00 95.19 180 THR A O 1
ATOM 1430 N N . ASP A 1 181 ? -14.761 -10.833 17.367 1.00 96.94 181 ASP A N 1
ATOM 1431 C CA . ASP A 1 181 ? -13.796 -9.758 17.590 1.00 96.94 181 ASP A CA 1
ATOM 1432 C C . ASP A 1 181 ? -12.361 -10.245 17.345 1.00 96.94 181 ASP A C 1
ATOM 1434 O O . ASP A 1 181 ? -11.923 -11.273 17.869 1.00 96.94 181 ASP A O 1
ATOM 1438 N N . TYR A 1 182 ? -11.613 -9.444 16.595 1.00 98.50 182 TYR A N 1
ATOM 1439 C CA . TYR A 1 182 ? -10.182 -9.587 16.368 1.00 98.50 182 TYR A CA 1
ATOM 1440 C C . TYR A 1 182 ? -9.462 -8.309 16.776 1.00 98.50 182 TYR A C 1
ATOM 1442 O O . TYR A 1 182 ? -10.022 -7.212 16.710 1.00 98.50 182 TYR A O 1
ATOM 1450 N N . ILE A 1 183 ? -8.201 -8.437 17.181 1.00 98.50 183 ILE A N 1
ATOM 1451 C CA . ILE A 1 183 ? -7.373 -7.312 17.611 1.00 98.50 183 ILE A CA 1
ATOM 1452 C C . ILE A 1 183 ? -6.099 -7.269 16.776 1.00 98.50 183 ILE A C 1
ATOM 1454 O O . ILE A 1 183 ? -5.273 -8.177 16.841 1.00 98.50 183 ILE A O 1
ATOM 1458 N N . LEU A 1 184 ? -5.908 -6.180 16.033 1.00 98.50 184 LEU A N 1
ATOM 1459 C CA . LEU A 1 184 ? -4.626 -5.829 15.429 1.00 98.50 184 LEU A CA 1
ATOM 1460 C C . LEU A 1 184 ? -3.943 -4.800 16.334 1.00 98.50 184 LEU A C 1
ATOM 1462 O O . LEU A 1 184 ? -4.408 -3.667 16.436 1.00 98.50 184 LEU A O 1
ATOM 1466 N N . ARG A 1 185 ? -2.849 -5.182 16.993 1.00 98.06 185 ARG A N 1
ATOM 1467 C CA . ARG A 1 185 ? -2.175 -4.351 18.001 1.00 98.06 185 ARG A CA 1
ATOM 1468 C C . ARG A 1 185 ? -0.684 -4.232 17.734 1.00 98.06 185 ARG A C 1
ATOM 1470 O O . ARG A 1 185 ? -0.015 -5.229 17.469 1.00 98.06 185 ARG A O 1
ATOM 1477 N N . LEU A 1 186 ? -0.164 -3.021 17.886 1.00 97.94 186 LEU A N 1
ATOM 1478 C CA . LEU A 1 186 ? 1.254 -2.719 17.988 1.00 97.94 186 LEU A CA 1
ATOM 1479 C C . LEU A 1 186 ? 1.670 -2.747 19.463 1.00 97.94 186 LEU A C 1
ATOM 1481 O O . LEU A 1 186 ? 1.186 -1.961 20.272 1.00 97.94 186 LEU A O 1
ATOM 1485 N N . SER A 1 187 ? 2.561 -3.670 19.815 1.00 96.00 187 SER A N 1
ATOM 1486 C CA . SER A 1 187 ? 3.069 -3.823 21.181 1.00 96.00 187 SER A CA 1
ATOM 1487 C C . SER A 1 187 ? 4.528 -3.385 21.248 1.00 96.00 187 SER A C 1
ATOM 1489 O O . SER A 1 187 ? 5.394 -4.019 20.646 1.00 96.00 187 SER A O 1
ATOM 1491 N N . GLY A 1 188 ? 4.811 -2.323 21.998 1.00 92.44 188 GLY A N 1
ATOM 1492 C CA . GLY A 1 188 ? 6.158 -1.788 22.172 1.00 92.44 188 GLY A CA 1
ATOM 1493 C C . GLY A 1 188 ? 6.215 -0.717 23.257 1.00 92.44 188 GLY A C 1
ATOM 1494 O O . GLY A 1 188 ? 5.182 -0.255 23.739 1.00 92.44 188 GLY A O 1
ATOM 1495 N N . ASP A 1 189 ? 7.430 -0.329 23.643 1.00 92.00 189 ASP A N 1
ATOM 1496 C CA . ASP A 1 189 ? 7.658 0.794 24.558 1.00 92.00 189 ASP A CA 1
ATOM 1497 C C . ASP A 1 189 ? 7.549 2.112 23.782 1.00 92.00 189 ASP A C 1
ATOM 1499 O O . ASP A 1 189 ? 8.532 2.653 23.268 1.00 92.00 189 ASP A O 1
ATOM 1503 N N . CYS A 1 190 ? 6.310 2.553 23.571 1.00 91.88 190 CYS A N 1
ATOM 1504 C CA . CYS A 1 190 ? 5.965 3.717 22.763 1.00 91.88 190 CYS A CA 1
ATOM 1505 C C . CYS A 1 190 ? 4.874 4.541 23.431 1.00 91.88 190 CYS A C 1
ATOM 1507 O O . CYS A 1 190 ? 4.039 4.034 24.180 1.00 91.88 190 CYS A O 1
ATOM 1509 N N . LYS A 1 191 ? 4.857 5.834 23.112 1.00 94.38 191 LYS A N 1
ATOM 1510 C CA . LYS A 1 191 ? 3.713 6.689 23.419 1.00 94.38 191 LYS A CA 1
ATOM 1511 C C . LYS A 1 191 ? 2.712 6.569 22.285 1.00 94.38 191 LYS A C 1
ATOM 1513 O O . LYS A 1 191 ? 3.052 6.886 21.148 1.00 94.38 191 LYS A O 1
ATOM 1518 N N . PHE A 1 192 ? 1.512 6.117 22.615 1.00 95.75 192 PHE A N 1
ATOM 1519 C CA . PHE A 1 192 ? 0.406 6.013 21.678 1.00 95.75 192 PHE A CA 1
ATOM 1520 C C . PHE A 1 192 ? -0.527 7.211 21.821 1.00 95.75 192 PHE A C 1
ATOM 1522 O O . PHE A 1 192 ? -0.774 7.693 22.930 1.00 95.75 192 PHE A O 1
ATOM 1529 N N . SER A 1 193 ? -1.042 7.694 20.701 1.00 94.44 193 SER A N 1
ATOM 1530 C CA . SER A 1 193 ? -2.033 8.761 20.674 1.00 94.44 193 SER A CA 1
ATOM 1531 C C . SER A 1 193 ? -2.948 8.613 19.470 1.00 94.44 193 SER A C 1
ATOM 1533 O O . SER A 1 193 ? -2.654 7.880 18.522 1.00 94.44 193 SER A O 1
ATOM 1535 N N . TYR A 1 194 ? -4.038 9.373 19.491 1.00 92.19 194 TYR A N 1
ATOM 1536 C CA . TYR A 1 194 ? -4.776 9.667 18.275 1.00 92.19 194 TYR A CA 1
ATOM 1537 C C . TYR A 1 194 ? -3.817 10.216 17.209 1.00 92.19 194 TYR A C 1
ATOM 1539 O O . TYR A 1 194 ? -2.900 10.982 17.531 1.00 92.19 194 TYR A O 1
ATOM 1547 N N . GLY A 1 195 ? -4.000 9.762 15.973 1.00 87.50 195 GLY A N 1
ATOM 1548 C CA . GLY A 1 195 ? -3.328 10.310 14.810 1.00 87.50 195 GLY A CA 1
ATOM 1549 C C . GLY A 1 195 ? -4.176 11.384 14.158 1.00 87.50 195 GLY A C 1
ATOM 1550 O O . GLY A 1 195 ? -4.424 12.434 14.737 1.00 87.50 195 GLY A O 1
ATOM 1551 N N . ASP A 1 196 ? -4.590 11.102 12.938 1.00 84.12 196 ASP A N 1
ATOM 1552 C CA . ASP A 1 196 ? -5.46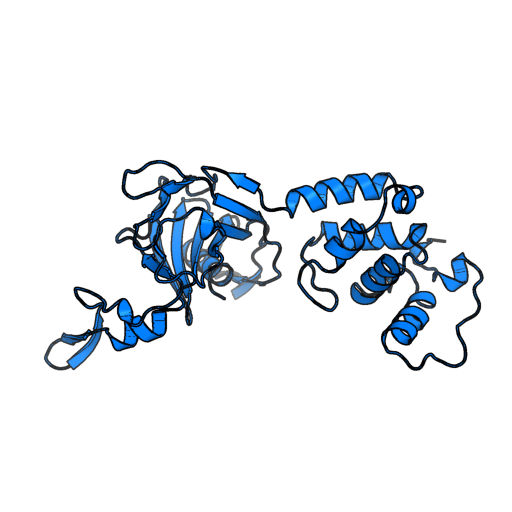6 11.929 12.127 1.00 84.12 196 ASP A CA 1
ATOM 1553 C C . ASP A 1 196 ? -6.525 11.010 11.502 1.00 84.12 196 ASP A C 1
ATOM 1555 O O . ASP A 1 196 ? -6.385 9.778 11.510 1.00 84.12 196 ASP A O 1
ATOM 1559 N N . SER A 1 197 ? -7.600 11.593 11.002 1.00 83.38 197 SER A N 1
ATOM 1560 C CA . SER A 1 197 ? -8.706 10.870 10.379 1.00 83.38 197 SER A CA 1
ATOM 1561 C C . SER A 1 197 ? -9.172 11.623 9.151 1.00 83.38 197 SER A C 1
ATOM 1563 O O . SER A 1 197 ? -9.194 12.852 9.151 1.00 83.38 197 SER A O 1
ATOM 1565 N N . ASP A 1 198 ? -9.627 10.885 8.154 1.00 82.06 198 ASP A N 1
ATOM 1566 C CA . ASP A 1 198 ? -10.342 11.440 7.008 1.00 82.06 198 ASP A CA 1
ATOM 1567 C C . ASP A 1 198 ? -11.620 10.624 6.789 1.00 82.06 198 ASP A C 1
ATOM 1569 O O . ASP A 1 198 ? -11.855 9.635 7.489 1.00 82.06 198 ASP A O 1
ATOM 1573 N N . GLU A 1 199 ? -12.448 11.013 5.823 1.00 81.69 199 GLU A N 1
ATOM 1574 C CA . GLU A 1 199 ? -13.649 10.264 5.467 1.00 81.69 199 GLU A CA 1
ATOM 1575 C C . GLU A 1 199 ? -13.314 8.781 5.261 1.00 81.69 199 GLU A C 1
ATOM 1577 O O . GLU A 1 199 ? -12.544 8.397 4.379 1.00 81.69 199 GLU A O 1
ATOM 1582 N N . CYS A 1 200 ? -13.936 7.923 6.070 1.00 85.81 200 CYS A N 1
ATOM 1583 C CA . CYS A 1 200 ? -13.719 6.478 6.039 1.00 85.81 200 CYS A CA 1
ATOM 1584 C C . CYS A 1 200 ? -12.299 6.010 6.418 1.00 85.81 200 CYS A C 1
ATOM 1586 O O . CYS A 1 200 ? -11.909 4.901 6.032 1.00 85.81 200 CYS A O 1
ATOM 1588 N N . ALA A 1 201 ? -11.520 6.793 7.167 1.00 88.31 201 ALA A N 1
ATOM 1589 C CA . ALA A 1 201 ? -10.203 6.383 7.647 1.00 88.31 201 ALA A CA 1
ATOM 1590 C C . ALA A 1 201 ? -9.892 6.933 9.043 1.00 88.31 201 ALA A C 1
ATOM 1592 O O . ALA A 1 201 ? -10.084 8.107 9.333 1.00 88.31 201 ALA A O 1
ATOM 1593 N N . VAL A 1 202 ? -9.311 6.092 9.897 1.00 91.31 202 VAL A N 1
ATOM 1594 C CA . VAL A 1 202 ? -8.827 6.489 11.225 1.00 91.31 202 VAL A CA 1
ATOM 1595 C C . VAL A 1 202 ? -7.397 6.021 11.409 1.00 91.31 202 VAL A C 1
ATOM 1597 O O . VAL A 1 202 ? -7.079 4.877 11.087 1.00 91.31 202 VAL A O 1
ATOM 1600 N N . ALA A 1 203 ? -6.539 6.856 11.985 1.00 93.56 203 ALA A N 1
ATOM 1601 C CA . ALA A 1 203 ? -5.165 6.485 12.281 1.00 93.56 203 ALA A CA 1
ATOM 1602 C C . ALA A 1 203 ? -4.784 6.680 13.748 1.00 93.56 203 ALA A C 1
ATOM 1604 O O . ALA A 1 203 ? -5.243 7.590 14.438 1.00 93.56 203 ALA A O 1
ATOM 1605 N N . SER A 1 204 ? -3.892 5.808 14.204 1.00 94.50 204 SER A N 1
ATOM 1606 C CA . SER A 1 204 ? -3.226 5.885 15.499 1.00 94.50 204 SER A CA 1
ATOM 1607 C C . SER A 1 204 ? -1.753 6.210 15.287 1.00 94.50 204 SER A C 1
ATOM 1609 O O . SER A 1 204 ? -1.144 5.744 14.319 1.00 94.50 204 SER A O 1
ATOM 1611 N N . LEU A 1 205 ? -1.172 6.983 16.199 1.00 95.19 205 LEU A N 1
ATOM 1612 C CA . LEU A 1 205 ? 0.250 7.308 16.208 1.00 95.19 205 LEU A CA 1
ATOM 1613 C C . LEU A 1 205 ? 0.970 6.544 17.311 1.00 95.19 205 LEU A C 1
ATOM 1615 O O . LEU A 1 205 ? 0.464 6.408 18.423 1.00 95.19 205 LEU A O 1
ATOM 1619 N N . ALA A 1 206 ? 2.183 6.097 17.005 1.00 95.19 206 ALA A N 1
ATOM 1620 C CA . ALA A 1 206 ? 3.123 5.542 17.961 1.00 95.19 206 ALA A CA 1
ATOM 1621 C C . ALA A 1 206 ? 4.459 6.276 17.849 1.00 95.19 206 ALA A C 1
ATOM 1623 O O . ALA A 1 206 ? 5.042 6.391 16.770 1.00 95.19 206 ALA A O 1
ATOM 1624 N N . LEU A 1 207 ? 4.955 6.747 18.988 1.00 93.50 207 LEU A N 1
ATOM 1625 C CA . LEU A 1 207 ? 6.217 7.461 19.087 1.00 93.50 207 LEU A CA 1
ATOM 1626 C C . LEU A 1 207 ? 7.196 6.671 19.952 1.00 93.50 207 LEU A C 1
ATOM 1628 O O . LEU A 1 207 ? 6.957 6.470 21.147 1.00 93.50 207 LEU A O 1
ATOM 1632 N N . ASN A 1 208 ? 8.325 6.280 19.365 1.00 88.44 208 ASN A N 1
ATOM 1633 C CA . ASN A 1 208 ? 9.533 5.964 20.122 1.00 88.44 208 ASN A CA 1
ATOM 1634 C C . ASN A 1 208 ? 10.503 7.142 19.929 1.00 88.44 208 ASN A C 1
ATOM 1636 O O . ASN A 1 208 ? 10.399 7.853 18.936 1.00 88.44 208 ASN A O 1
ATOM 1640 N N . GLY A 1 209 ? 11.445 7.402 20.837 1.00 85.50 209 GLY A N 1
ATOM 1641 C CA . GLY A 1 209 ? 12.280 8.619 20.775 1.00 85.50 209 GLY A CA 1
ATOM 1642 C C . GLY A 1 209 ? 12.978 8.909 19.428 1.00 85.50 209 GLY A C 1
ATOM 1643 O O . GLY A 1 209 ? 13.342 10.054 19.172 1.00 85.50 209 GLY A O 1
ATOM 1644 N N . ASN A 1 210 ? 13.105 7.912 18.546 1.00 90.25 210 ASN A N 1
ATOM 1645 C CA . ASN A 1 210 ? 13.824 7.989 17.279 1.00 90.25 210 ASN A CA 1
ATOM 1646 C C . ASN A 1 210 ? 12.934 7.825 16.033 1.00 90.25 210 ASN A C 1
ATOM 1648 O O . ASN A 1 210 ? 13.459 7.882 14.920 1.00 90.25 210 ASN A O 1
ATOM 1652 N N . ALA A 1 211 ? 11.631 7.576 16.179 1.00 92.44 211 ALA A N 1
ATOM 1653 C CA . ALA A 1 211 ? 10.725 7.365 15.058 1.00 92.44 211 ALA A CA 1
ATOM 1654 C C . ALA A 1 211 ? 9.266 7.675 15.413 1.00 92.44 211 ALA A C 1
ATOM 1656 O O . ALA A 1 211 ? 8.803 7.400 16.523 1.00 92.44 211 ALA A O 1
ATOM 1657 N N . THR A 1 212 ? 8.536 8.165 14.412 1.00 93.25 212 THR A N 1
ATOM 1658 C CA . THR A 1 212 ? 7.075 8.269 14.434 1.00 93.25 212 THR A CA 1
ATOM 1659 C C . THR A 1 212 ? 6.503 7.250 13.469 1.00 93.25 212 THR A C 1
ATOM 1661 O O . THR A 1 212 ? 6.902 7.200 12.304 1.00 93.25 212 THR A O 1
ATOM 1664 N N . LEU A 1 213 ? 5.559 6.452 13.952 1.00 94.25 213 LEU A N 1
ATOM 1665 C CA . LEU A 1 213 ? 4.817 5.468 13.182 1.00 94.25 213 LEU A CA 1
ATOM 1666 C C . LEU A 1 213 ? 3.331 5.815 13.207 1.00 94.25 213 LEU A C 1
ATOM 1668 O O . LEU A 1 213 ? 2.798 6.198 14.244 1.00 94.25 213 LEU A O 1
ATOM 1672 N N . SER A 1 214 ? 2.664 5.636 12.073 1.00 94.44 214 SER A N 1
ATOM 1673 C CA . SER A 1 214 ? 1.211 5.662 11.963 1.00 94.44 214 SER A CA 1
ATOM 1674 C C . SER A 1 214 ? 0.693 4.290 11.549 1.00 94.44 214 SER A C 1
ATOM 1676 O O . SER A 1 214 ? 1.255 3.644 10.660 1.00 94.44 214 SER A O 1
ATOM 1678 N N . LEU A 1 215 ? -0.381 3.851 12.199 1.00 95.81 215 LEU A N 1
ATOM 1679 C CA . LEU A 1 215 ? -1.186 2.704 11.802 1.00 95.81 215 LEU A CA 1
ATOM 1680 C C . LEU A 1 215 ? -2.589 3.227 11.490 1.00 95.81 215 LEU A C 1
ATOM 1682 O O . LEU A 1 215 ? -3.270 3.694 12.394 1.00 95.81 215 LEU A O 1
ATOM 1686 N N . GLY A 1 216 ? -2.999 3.163 10.228 1.00 95.25 216 GLY A N 1
ATOM 1687 C CA . GLY A 1 216 ? -4.320 3.552 9.748 1.00 95.25 216 GLY A CA 1
ATOM 1688 C C . GLY A 1 216 ? -5.211 2.350 9.459 1.00 95.25 216 GLY A C 1
ATOM 1689 O O . GLY A 1 216 ? -4.742 1.306 9.000 1.00 95.25 216 GLY A O 1
ATOM 1690 N N . ALA A 1 217 ? -6.505 2.515 9.693 1.00 95.00 217 ALA A N 1
ATOM 1691 C CA . ALA A 1 217 ? -7.550 1.566 9.354 1.00 95.00 217 ALA A CA 1
ATOM 1692 C C . ALA A 1 217 ? -8.577 2.233 8.440 1.00 95.00 217 ALA A C 1
ATOM 1694 O O . ALA A 1 217 ? -8.961 3.381 8.662 1.00 95.00 217 ALA A O 1
ATOM 1695 N N . GLN A 1 218 ? -9.046 1.491 7.441 1.00 91.69 218 GLN A N 1
ATOM 1696 C CA . GLN A 1 218 ? -10.190 1.905 6.640 1.00 91.69 218 GLN A CA 1
ATOM 1697 C C . GLN A 1 218 ? -11.485 1.608 7.407 1.00 91.69 218 GLN A C 1
ATOM 1699 O O . GLN A 1 218 ? -11.669 0.495 7.900 1.00 91.69 218 GLN A O 1
ATOM 1704 N N . ASP A 1 219 ? -12.378 2.589 7.490 1.00 91.69 219 ASP A N 1
ATOM 1705 C CA . ASP A 1 219 ? -13.626 2.547 8.249 1.00 91.69 219 ASP A CA 1
ATOM 1706 C C . ASP A 1 219 ? -14.826 2.915 7.366 1.00 91.69 219 ASP A C 1
ATOM 1708 O O . ASP A 1 219 ? -15.323 4.036 7.362 1.00 91.69 219 ASP A O 1
ATOM 1712 N N . PHE A 1 220 ? -15.338 1.948 6.602 1.00 90.12 220 PHE A N 1
ATOM 1713 C CA . PHE A 1 220 ? -16.472 2.162 5.688 1.00 90.12 220 PHE A CA 1
ATOM 1714 C C . PHE A 1 220 ? -17.784 2.577 6.363 1.00 90.12 220 PHE A C 1
ATOM 1716 O O . PHE A 1 220 ? -18.744 2.921 5.661 1.00 90.12 220 PHE A O 1
ATOM 1723 N N . ASN A 1 221 ? -17.841 2.472 7.691 1.00 93.81 221 ASN A N 1
ATOM 1724 C CA . ASN A 1 221 ? -19.021 2.710 8.507 1.00 93.81 221 ASN A CA 1
ATOM 1725 C C . ASN A 1 221 ? -18.917 4.010 9.317 1.00 93.81 221 ASN A C 1
ATOM 1727 O O . ASN A 1 221 ? -19.817 4.290 10.101 1.00 93.81 221 ASN A O 1
ATOM 1731 N N . ASP A 1 222 ? -17.875 4.815 9.098 1.00 92.19 222 ASP A N 1
ATOM 1732 C CA . ASP A 1 222 ? -17.631 6.092 9.779 1.00 92.19 222 ASP A CA 1
ATOM 1733 C C . ASP A 1 222 ? -18.843 7.042 9.713 1.00 92.19 222 ASP A C 1
ATOM 1735 O O . ASP A 1 222 ? -19.433 7.400 10.730 1.00 92.19 222 ASP A O 1
ATOM 1739 N N . ALA A 1 223 ? -19.370 7.290 8.509 1.00 92.62 223 ALA A N 1
ATOM 1740 C CA . ALA A 1 223 ? -20.563 8.121 8.336 1.00 92.62 223 ALA A CA 1
ATOM 1741 C C . ALA A 1 223 ? -21.823 7.569 9.036 1.00 92.62 223 ALA A C 1
ATOM 1743 O O . ALA A 1 223 ? -22.734 8.329 9.359 1.00 92.62 223 ALA A O 1
ATOM 1744 N N . GLU A 1 224 ? -21.932 6.249 9.226 1.00 95.56 224 GLU A N 1
ATOM 1745 C CA . GLU A 1 224 ? -23.047 5.663 9.978 1.00 95.56 224 GLU A CA 1
ATOM 1746 C C . GLU A 1 224 ? -22.810 5.745 11.489 1.00 95.56 224 GLU A C 1
ATOM 1748 O O . GLU A 1 224 ? -23.756 6.000 12.232 1.00 95.56 224 GLU A O 1
ATOM 1753 N N . LYS A 1 225 ? -21.560 5.619 11.949 1.00 94.19 225 LYS A N 1
ATOM 1754 C CA . LYS A 1 225 ? -21.191 5.867 13.347 1.00 94.19 225 LYS A CA 1
ATOM 1755 C C . LYS A 1 225 ? -21.526 7.298 13.752 1.00 94.19 225 LYS A C 1
ATOM 1757 O O . LYS A 1 225 ? -22.183 7.486 14.773 1.00 94.19 225 LYS A O 1
ATOM 1762 N N . ASP A 1 226 ? -21.208 8.274 12.907 1.00 91.62 226 ASP A N 1
ATOM 1763 C CA . ASP A 1 226 ? -21.559 9.681 13.119 1.00 91.62 226 ASP A CA 1
ATOM 1764 C C . ASP A 1 226 ? -23.069 9.910 13.241 1.00 91.62 226 ASP A C 1
ATOM 1766 O O . ASP A 1 226 ? -23.524 10.659 14.106 1.00 91.62 226 ASP A O 1
ATOM 1770 N N . ARG A 1 227 ? -23.883 9.234 12.418 1.00 94.50 227 ARG A N 1
ATOM 1771 C CA . ARG A 1 227 ? -25.354 9.326 12.506 1.00 94.50 227 ARG A CA 1
ATOM 1772 C C . ARG A 1 227 ? -25.910 8.755 13.805 1.00 94.50 227 ARG A C 1
ATOM 1774 O O . ARG A 1 227 ? -26.992 9.162 14.226 1.00 94.50 227 ARG A O 1
ATOM 1781 N N . GLN A 1 228 ? -25.211 7.795 14.400 1.00 95.94 228 GLN A N 1
ATOM 1782 C CA . GLN A 1 228 ? -25.587 7.171 15.666 1.00 95.94 228 GLN A CA 1
ATOM 1783 C C . GLN A 1 228 ? -24.946 7.859 16.880 1.00 95.94 228 GLN A C 1
ATOM 1785 O O . GLN A 1 228 ? -25.333 7.574 18.016 1.00 95.94 228 GLN A O 1
ATOM 1790 N N . ALA A 1 229 ? -23.994 8.770 16.659 1.00 93.88 229 ALA A N 1
ATOM 1791 C CA . ALA A 1 229 ? -23.341 9.525 17.712 1.00 93.88 229 ALA A CA 1
ATOM 1792 C C . ALA A 1 229 ? -24.336 10.426 18.453 1.00 93.88 229 ALA A C 1
ATOM 1794 O O . ALA A 1 229 ? -25.284 10.976 17.886 1.00 93.88 229 ALA A O 1
ATOM 1795 N N . VAL A 1 230 ? -24.114 10.586 19.756 1.00 92.50 230 VAL A N 1
ATOM 1796 C CA . VAL A 1 230 ? -24.994 11.377 20.618 1.00 92.50 230 VAL A CA 1
ATOM 1797 C C . VAL A 1 230 ? -24.376 12.752 20.895 1.00 92.50 230 VAL A C 1
ATOM 1799 O O . VAL A 1 230 ? -23.163 12.849 21.099 1.00 92.50 230 VAL A O 1
ATOM 1802 N N . PRO A 1 231 ? -25.173 13.839 20.924 1.00 91.50 231 PRO A N 1
ATOM 1803 C CA . PRO A 1 231 ? -24.665 15.169 21.240 1.00 91.50 231 PRO A CA 1
ATOM 1804 C C . PRO A 1 231 ? -24.021 15.226 22.625 1.00 91.50 231 PRO A C 1
ATOM 1806 O O . PRO A 1 231 ? -24.639 14.869 23.630 1.00 91.50 231 PRO A O 1
ATOM 1809 N N . MET A 1 232 ? -22.794 15.737 22.687 1.00 92.12 232 MET A N 1
ATOM 1810 C CA . MET A 1 232 ? -22.133 16.054 23.946 1.00 92.12 232 MET A CA 1
ATOM 1811 C C . MET A 1 232 ? -22.504 17.480 24.355 1.00 92.12 232 MET A C 1
ATOM 1813 O O . MET A 1 232 ? -22.236 18.431 23.618 1.00 92.12 232 MET A O 1
ATOM 1817 N N . MET A 1 233 ? -23.123 17.625 25.526 1.00 91.62 233 MET A N 1
ATOM 1818 C CA . MET A 1 233 ? -23.662 18.896 26.013 1.00 91.62 233 MET A CA 1
ATOM 1819 C C . MET A 1 233 ? -22.843 19.428 27.193 1.00 91.62 233 MET A C 1
ATOM 1821 O O . MET A 1 233 ? -22.638 18.716 28.176 1.00 91.62 233 MET A O 1
ATOM 1825 N N . ARG A 1 234 ? -22.444 20.702 27.140 1.00 91.94 234 ARG A N 1
ATOM 1826 C CA . ARG A 1 234 ? -21.821 21.436 28.251 1.00 91.94 234 ARG A CA 1
ATOM 1827 C C . ARG A 1 234 ? -22.550 22.759 28.441 1.00 91.94 234 ARG A C 1
ATOM 1829 O O . ARG A 1 234 ? -22.677 23.531 27.498 1.00 91.94 234 ARG A O 1
ATOM 1836 N N . ASP A 1 235 ? -23.084 22.986 29.640 1.00 92.81 235 ASP A N 1
ATOM 1837 C CA . ASP A 1 235 ? -23.861 24.190 29.978 1.00 92.81 235 ASP A CA 1
ATOM 1838 C C . ASP A 1 235 ? -25.029 24.472 29.003 1.00 92.81 235 ASP A C 1
ATOM 1840 O O . ASP A 1 235 ? -25.353 25.615 28.694 1.00 92.81 235 ASP A O 1
ATOM 1844 N N . GLY A 1 236 ? -25.666 23.410 28.489 1.00 90.00 236 GLY A N 1
ATOM 1845 C CA . GLY A 1 236 ? -26.771 23.504 27.525 1.00 90.00 236 GLY A CA 1
ATOM 1846 C C . GLY A 1 236 ? -26.347 23.758 26.074 1.00 90.00 236 GLY A C 1
ATOM 1847 O O . GLY A 1 236 ? -27.210 23.851 25.204 1.00 90.00 236 GLY A O 1
ATOM 1848 N N . ILE A 1 237 ? -25.044 23.823 25.793 1.00 89.88 237 ILE A N 1
ATOM 1849 C CA . ILE A 1 237 ? -24.481 24.008 24.454 1.00 89.88 237 ILE A CA 1
ATOM 1850 C C . ILE A 1 237 ? -23.909 22.678 23.966 1.00 89.88 237 ILE A C 1
ATOM 1852 O O . ILE A 1 237 ? -23.202 21.992 24.705 1.00 89.88 237 ILE A O 1
ATOM 1856 N N . GLN A 1 238 ? -24.195 22.318 22.716 1.00 90.69 238 GLN A N 1
ATOM 1857 C CA . GLN A 1 238 ? -23.550 21.176 22.080 1.00 90.69 238 GLN A CA 1
ATOM 1858 C C . GLN A 1 238 ? -22.081 21.514 21.808 1.00 90.69 238 GLN A C 1
ATOM 1860 O O . GLN A 1 238 ? -21.776 22.416 21.032 1.00 90.69 238 GLN A O 1
ATOM 1865 N N . THR A 1 239 ? -21.173 20.790 22.455 1.00 91.31 239 THR A N 1
ATOM 1866 C CA . THR A 1 239 ? -19.719 20.975 22.324 1.00 91.31 239 THR A CA 1
ATOM 1867 C C . THR A 1 239 ? -19.053 19.914 21.458 1.00 91.31 239 THR A C 1
ATOM 1869 O O . THR A 1 239 ? -17.857 20.001 21.206 1.00 91.31 239 THR A O 1
ATOM 1872 N N . GLY A 1 240 ? -19.803 18.900 21.029 1.00 89.44 240 GLY A N 1
ATOM 1873 C CA . GLY A 1 240 ? -19.297 17.837 20.172 1.00 89.44 240 GLY A CA 1
ATOM 1874 C C . GLY A 1 240 ? -20.292 16.698 20.011 1.00 89.44 240 GLY A C 1
ATOM 1875 O O . GLY A 1 240 ? -21.466 16.814 20.378 1.00 89.44 240 GLY A O 1
ATOM 1876 N N . LEU A 1 241 ? -19.789 15.595 19.475 1.00 89.50 241 LEU A N 1
ATOM 1877 C CA . LEU A 1 241 ? -20.452 14.302 19.426 1.00 89.50 241 LEU A CA 1
ATOM 1878 C C . LEU A 1 241 ? -19.639 13.319 20.268 1.00 89.50 241 LEU A C 1
ATOM 1880 O O . LEU A 1 241 ? -18.422 13.454 20.389 1.00 89.50 241 LEU A O 1
ATOM 1884 N N . GLN A 1 242 ? -20.316 12.350 20.867 1.00 90.44 242 GLN A N 1
ATOM 1885 C CA . GLN A 1 242 ? -19.676 11.210 21.510 1.00 90.44 242 GLN A CA 1
ATOM 1886 C C . GLN A 1 242 ? -20.283 9.924 20.955 1.00 90.44 242 GLN A C 1
ATOM 1888 O O . GLN A 1 242 ? -21.466 9.886 20.599 1.00 90.44 242 GLN A O 1
ATOM 1893 N N . ASN A 1 243 ? -19.482 8.865 20.922 1.00 90.12 243 ASN A N 1
ATOM 1894 C CA . ASN A 1 243 ? -19.956 7.546 20.524 1.00 90.12 243 ASN A CA 1
ATOM 1895 C C . ASN A 1 243 ? -21.118 7.104 21.439 1.00 90.12 243 ASN A C 1
ATOM 1897 O O . ASN A 1 243 ? -21.088 7.389 22.644 1.00 90.12 243 ASN A O 1
ATOM 1901 N N . PRO A 1 244 ? -22.143 6.421 20.900 1.00 93.12 244 PRO A N 1
ATOM 1902 C CA . PRO A 1 244 ? -23.179 5.815 21.720 1.00 93.12 244 PRO A CA 1
ATOM 1903 C C . PRO A 1 244 ? -22.583 4.703 22.595 1.00 93.12 244 PRO A C 1
ATOM 1905 O O . PRO A 1 244 ? -21.476 4.218 22.354 1.00 93.12 244 PRO A O 1
ATOM 1908 N N . ALA A 1 245 ? -23.332 4.278 23.615 1.00 90.06 245 ALA A N 1
ATOM 1909 C CA . ALA A 1 245 ? -22.929 3.138 24.441 1.00 90.06 245 ALA A CA 1
ATOM 1910 C C . ALA A 1 245 ? -22.829 1.844 23.614 1.00 90.06 245 ALA A C 1
ATOM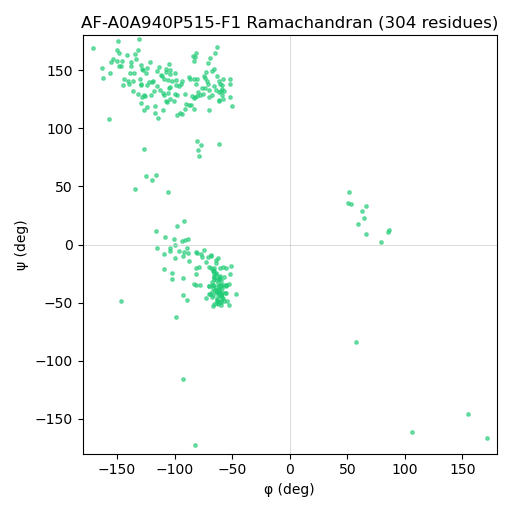 1912 O O . ALA A 1 245 ? -21.916 1.050 23.820 1.00 90.06 245 ALA A O 1
ATOM 1913 N N . GLU A 1 246 ? -23.749 1.670 22.664 1.00 92.88 246 GLU A N 1
ATOM 1914 C CA . GLU A 1 246 ? -23.785 0.563 21.713 1.00 92.88 246 GLU A CA 1
ATOM 1915 C C . GLU A 1 246 ? -24.191 1.101 20.339 1.00 92.88 246 GLU A C 1
ATOM 1917 O O . GLU A 1 246 ? -25.086 1.945 20.236 1.00 92.88 246 GLU A O 1
ATOM 1922 N N . TYR A 1 247 ? -23.525 0.616 19.294 1.00 95.00 247 TYR A N 1
ATOM 1923 C CA . TYR A 1 247 ? -23.898 0.895 17.912 1.00 95.00 247 TYR A CA 1
ATOM 1924 C C . TYR A 1 247 ? -24.942 -0.117 17.427 1.00 95.00 247 TYR A C 1
ATOM 1926 O O . TYR A 1 247 ? -24.864 -1.308 17.725 1.00 95.00 247 TYR A O 1
ATOM 1934 N N . ASP A 1 248 ? -25.893 0.347 16.621 1.00 96.31 248 ASP A N 1
ATOM 1935 C CA . ASP A 1 248 ? -26.753 -0.500 15.800 1.00 96.31 248 ASP A CA 1
ATOM 1936 C C . ASP A 1 248 ? -25.968 -0.970 14.569 1.00 96.31 248 ASP A C 1
ATOM 1938 O O . ASP A 1 248 ? -26.010 -0.362 13.493 1.00 96.31 248 ASP A O 1
ATOM 1942 N N . GLU A 1 249 ? -25.227 -2.065 14.745 1.00 95.31 249 GLU A N 1
ATOM 1943 C CA . GLU A 1 249 ? -24.398 -2.658 13.693 1.00 95.31 249 GLU A CA 1
ATOM 1944 C C . GLU A 1 249 ? -25.216 -3.280 12.551 1.00 95.31 249 GLU A C 1
ATOM 1946 O O . GLU A 1 249 ? -24.658 -3.591 11.501 1.00 95.31 249 GLU A O 1
ATOM 1951 N N . SER A 1 250 ? -26.545 -3.407 12.682 1.00 94.81 250 SER A N 1
ATOM 1952 C CA . SER A 1 250 ? -27.399 -3.880 11.579 1.00 94.81 250 SER A CA 1
ATOM 1953 C C . SER A 1 250 ? -27.409 -2.928 10.375 1.00 94.81 250 SER A C 1
ATOM 1955 O O . SER A 1 250 ? -27.816 -3.311 9.277 1.00 94.81 250 SER A O 1
ATOM 1957 N N . LYS A 1 251 ? -26.945 -1.690 10.580 1.00 95.88 251 LYS A N 1
ATOM 1958 C CA . LYS A 1 251 ? -26.773 -0.666 9.545 1.00 95.88 251 LYS A CA 1
ATOM 1959 C C . LYS A 1 251 ? -25.355 -0.601 8.987 1.00 95.88 251 LYS A C 1
ATOM 1961 O O . LYS A 1 251 ? -25.111 0.166 8.056 1.00 95.88 251 LYS A O 1
ATOM 1966 N N . PHE A 1 252 ? -24.427 -1.363 9.558 1.00 95.81 252 PHE A N 1
ATOM 1967 C CA . PHE A 1 252 ? -23.064 -1.442 9.060 1.00 95.81 252 PHE A CA 1
ATOM 1968 C C . PHE A 1 252 ? -22.973 -2.411 7.880 1.00 95.81 252 PHE A C 1
ATOM 1970 O O . PHE A 1 252 ? -23.868 -3.215 7.619 1.00 95.81 252 PHE A O 1
ATOM 1977 N N . ARG A 1 253 ? -21.864 -2.319 7.152 1.00 94.62 253 ARG A N 1
ATOM 1978 C CA . ARG A 1 253 ? -21.521 -3.194 6.029 1.00 94.62 253 ARG A CA 1
ATOM 1979 C C . ARG A 1 253 ? -20.083 -3.668 6.128 1.00 94.62 253 ARG A C 1
ATOM 1981 O O . ARG A 1 253 ? -19.255 -3.013 6.760 1.00 94.62 253 ARG A O 1
ATOM 1988 N N . GLU A 1 254 ? -19.795 -4.757 5.431 1.00 94.75 254 GLU A N 1
ATOM 1989 C CA . GLU A 1 254 ? -18.485 -5.387 5.282 1.00 94.75 254 GLU A CA 1
ATOM 1990 C C . GLU A 1 254 ? -17.854 -5.792 6.618 1.00 94.75 254 GLU A C 1
ATOM 1992 O O . GLU A 1 254 ? -17.998 -6.935 7.048 1.00 94.75 254 GLU A O 1
ATOM 1997 N N . TYR A 1 255 ? -17.184 -4.864 7.290 1.00 95.88 255 TYR A N 1
ATOM 1998 C CA . TYR A 1 255 ? -16.592 -5.035 8.608 1.00 95.88 255 TYR A CA 1
ATOM 1999 C C . TYR A 1 255 ? -16.673 -3.724 9.381 1.00 95.88 255 TYR A C 1
ATOM 2001 O O . TYR A 1 255 ? -16.737 -2.641 8.799 1.00 95.88 255 TYR A O 1
ATOM 2009 N N . VAL A 1 256 ? -16.614 -3.812 10.702 1.00 95.88 256 VAL A N 1
ATOM 2010 C CA . VAL A 1 256 ? -16.484 -2.643 11.568 1.00 95.88 256 VAL A CA 1
ATOM 2011 C C . VAL A 1 256 ? -15.119 -2.650 12.233 1.00 95.88 256 VAL A C 1
ATOM 2013 O O . VAL A 1 256 ? -14.567 -3.706 12.528 1.00 95.88 256 VAL A O 1
ATOM 2016 N N . VAL A 1 257 ? -14.566 -1.461 12.449 1.00 96.06 257 VAL A N 1
ATOM 2017 C CA . VAL A 1 257 ? -13.289 -1.251 13.128 1.00 96.06 257 VAL A CA 1
ATOM 2018 C C . VAL A 1 257 ? -13.443 -0.194 14.216 1.00 96.06 257 VAL A C 1
ATOM 2020 O O . VAL A 1 257 ? -14.175 0.776 14.051 1.00 96.06 257 VAL A O 1
ATOM 2023 N N . PHE A 1 258 ? -12.766 -0.374 15.341 1.00 94.69 258 PHE A N 1
ATOM 2024 C CA . PHE A 1 258 ? -12.751 0.549 16.466 1.00 94.69 258 PHE A CA 1
ATOM 2025 C C . PHE A 1 258 ? -11.320 0.697 16.966 1.00 94.69 258 PHE A C 1
ATOM 2027 O O . PHE A 1 258 ? -10.639 -0.304 17.194 1.00 94.69 258 PHE A O 1
ATOM 2034 N N . ALA A 1 259 ? -10.863 1.932 17.168 1.00 95.19 259 ALA A N 1
ATOM 2035 C CA . ALA A 1 259 ? -9.595 2.162 17.847 1.00 95.19 259 ALA A CA 1
ATOM 2036 C C . ALA A 1 259 ? -9.655 1.605 19.277 1.00 95.19 259 ALA A C 1
ATOM 2038 O O . ALA A 1 259 ? -10.673 1.712 19.967 1.00 95.19 259 ALA A O 1
ATOM 2039 N N . LEU A 1 260 ? -8.557 1.003 19.725 1.00 96.12 260 LEU A N 1
ATOM 2040 C CA . LEU A 1 260 ? -8.392 0.632 21.126 1.00 96.12 260 LEU A CA 1
ATOM 2041 C C . LEU A 1 260 ? -8.277 1.902 21.981 1.00 96.12 260 LEU A C 1
ATOM 2043 O O . LEU A 1 260 ? -7.742 2.912 21.532 1.00 96.12 260 LEU A O 1
ATOM 2047 N N . TYR A 1 261 ? -8.730 1.843 23.236 1.00 93.75 261 TYR A N 1
ATOM 2048 C CA . TYR A 1 261 ? -8.713 2.998 24.147 1.00 93.75 261 TYR A CA 1
ATOM 2049 C C . TYR A 1 261 ? -7.322 3.610 24.365 1.00 93.75 261 TYR A C 1
ATOM 2051 O O . TYR A 1 261 ? -7.210 4.793 24.674 1.00 93.75 261 TYR A O 1
ATOM 2059 N N . ASP A 1 262 ? -6.275 2.798 24.236 1.00 95.50 262 ASP A N 1
ATOM 2060 C CA . ASP A 1 262 ? -4.880 3.204 24.388 1.00 95.50 262 ASP A CA 1
ATOM 2061 C C . ASP A 1 262 ? -4.213 3.598 23.063 1.00 95.50 262 ASP A C 1
ATOM 2063 O O . ASP A 1 262 ? -3.023 3.886 23.069 1.00 95.50 262 ASP A O 1
ATOM 2067 N N . TRP A 1 263 ? -4.942 3.600 21.940 1.00 96.12 263 TRP A N 1
ATOM 2068 C CA . TRP A 1 263 ? -4.424 3.864 20.590 1.00 96.12 263 TRP A CA 1
ATOM 2069 C C . TRP A 1 263 ? -3.317 2.902 20.126 1.00 96.12 263 TRP A C 1
ATOM 2071 O O . TRP A 1 263 ? -2.615 3.174 19.155 1.00 96.12 263 TRP A O 1
ATOM 2081 N N . SER A 1 264 ? -3.165 1.741 20.774 1.00 96.81 264 SER A N 1
ATOM 2082 C CA . SER A 1 264 ? -2.177 0.726 20.376 1.00 96.81 264 SER A CA 1
ATOM 2083 C C . SER A 1 264 ? -2.569 -0.049 19.113 1.00 96.81 264 SER A C 1
ATOM 2085 O O . SER A 1 264 ? -1.804 -0.882 18.626 1.00 96.81 264 SER A O 1
ATOM 2087 N N . GLY A 1 265 ? -3.765 0.186 18.575 1.00 97.25 265 GLY A N 1
ATOM 2088 C CA . GLY A 1 265 ? -4.272 -0.493 17.393 1.00 97.25 265 GLY A CA 1
ATOM 2089 C C . GLY A 1 265 ? -5.792 -0.520 17.350 1.00 97.25 265 GLY A C 1
ATOM 2090 O O . GLY A 1 265 ? -6.453 0.415 17.804 1.00 97.25 265 GLY A O 1
ATOM 2091 N N . TYR A 1 266 ? -6.339 -1.606 16.812 1.00 97.94 266 TYR A N 1
ATOM 2092 C CA . TYR A 1 266 ? -7.745 -1.700 16.443 1.00 97.94 266 TYR A CA 1
ATOM 2093 C C . TYR A 1 266 ? -8.376 -3.018 16.871 1.00 97.94 266 TYR A C 1
ATOM 2095 O O . TYR A 1 266 ? -7.778 -4.084 16.718 1.00 97.94 266 TYR A O 1
ATOM 2103 N N . ARG A 1 267 ? -9.622 -2.934 17.334 1.00 97.56 267 ARG A N 1
ATOM 2104 C CA . ARG A 1 267 ? -10.565 -4.050 17.393 1.00 97.56 267 ARG A CA 1
ATOM 2105 C C . ARG A 1 267 ? -11.436 -4.026 16.142 1.00 97.56 267 ARG A C 1
ATOM 2107 O O . ARG A 1 267 ? -11.868 -2.948 15.741 1.00 97.56 267 ARG A O 1
ATOM 2114 N N . PHE A 1 268 ? -11.708 -5.168 15.531 1.00 97.44 268 PHE A N 1
ATOM 2115 C CA . PHE A 1 268 ? -12.563 -5.242 14.348 1.00 97.44 268 PHE A CA 1
ATOM 2116 C C . PHE A 1 268 ? -13.242 -6.605 14.214 1.00 97.44 268 PHE A C 1
ATOM 2118 O O . PHE A 1 268 ? -12.741 -7.603 14.732 1.00 97.44 268 PHE A O 1
ATOM 2125 N N . HIS A 1 269 ? -14.329 -6.657 13.447 1.00 97.12 269 HIS A N 1
ATOM 2126 C CA . HIS A 1 269 ? -15.019 -7.899 13.094 1.00 97.12 269 HIS A CA 1
ATOM 2127 C C . HIS A 1 269 ? -15.814 -7.764 11.795 1.00 97.12 269 HIS A C 1
ATOM 2129 O O . HIS A 1 269 ? -16.181 -6.664 11.376 1.00 97.12 269 HIS A O 1
ATOM 2135 N N . LEU A 1 270 ? -16.080 -8.899 11.142 1.00 96.44 270 LEU A N 1
ATOM 2136 C CA . LEU A 1 270 ? -16.892 -8.953 9.924 1.00 96.44 270 LEU A CA 1
ATOM 2137 C C . LEU A 1 270 ? -18.384 -8.754 10.236 1.00 96.44 270 LEU A C 1
ATOM 2139 O O . LEU A 1 270 ? -18.920 -9.414 11.129 1.00 96.44 270 LEU A O 1
ATOM 2143 N N . ILE A 1 271 ? -19.036 -7.905 9.438 1.00 95.44 271 ILE A N 1
ATOM 2144 C CA . ILE A 1 271 ? -20.466 -7.556 9.484 1.00 95.44 271 ILE A CA 1
ATOM 2145 C C . ILE A 1 271 ? -21.271 -8.268 8.394 1.00 95.44 271 ILE A C 1
ATOM 2147 O O . ILE A 1 271 ? -22.452 -8.555 8.583 1.00 95.44 271 ILE A O 1
ATOM 2151 N N . ASP A 1 272 ? -20.658 -8.579 7.249 1.00 90.62 272 ASP A N 1
ATOM 2152 C CA . ASP A 1 272 ? -21.277 -9.357 6.173 1.00 90.62 272 ASP A CA 1
ATOM 2153 C C . ASP A 1 272 ? -20.242 -10.190 5.395 1.00 90.62 272 ASP A C 1
ATOM 2155 O O . ASP A 1 272 ? -19.040 -10.148 5.652 1.00 90.62 272 ASP A O 1
ATOM 2159 N N . LYS A 1 273 ? -20.726 -11.011 4.454 1.00 88.44 273 LYS A N 1
ATOM 2160 C CA . LYS A 1 273 ? -19.893 -11.901 3.620 1.00 88.44 273 LYS A CA 1
ATOM 2161 C C . LYS A 1 273 ? -19.433 -11.260 2.306 1.00 88.44 273 LYS A C 1
ATOM 2163 O O . LYS A 1 273 ? -18.870 -11.953 1.463 1.00 88.44 273 LYS A O 1
ATOM 2168 N N . THR A 1 274 ? -19.744 -9.986 2.081 1.00 91.25 274 THR A N 1
ATOM 2169 C CA . THR A 1 274 ? -19.344 -9.261 0.868 1.00 91.25 274 THR A CA 1
ATOM 2170 C C . THR A 1 274 ? -17.904 -8.766 0.964 1.00 91.25 274 THR A C 1
ATOM 2172 O O . THR A 1 274 ? -17.229 -8.657 -0.061 1.00 91.25 274 THR A O 1
ATOM 2175 N N . CYS A 1 275 ? -17.405 -8.566 2.190 1.00 92.81 275 CYS A N 1
ATOM 2176 C CA . CYS A 1 275 ? -16.007 -8.261 2.449 1.00 92.81 275 CYS A CA 1
ATOM 2177 C C . CYS A 1 275 ? -15.103 -9.410 1.977 1.00 92.81 275 CYS A C 1
ATOM 2179 O O . CYS A 1 275 ? -15.259 -10.557 2.394 1.00 92.81 275 CYS A O 1
ATOM 2181 N N . GLN A 1 276 ? -14.131 -9.100 1.119 1.00 94.19 276 GLN A N 1
ATOM 2182 C CA . GLN A 1 276 ? -13.116 -10.070 0.687 1.00 94.19 276 GLN A CA 1
ATOM 2183 C C . GLN A 1 276 ? -11.857 -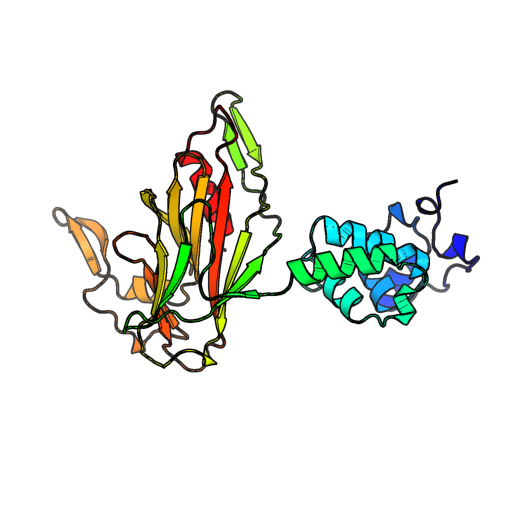10.020 1.554 1.00 94.19 276 GLN A C 1
ATOM 2185 O O . GLN A 1 276 ? -11.137 -11.010 1.683 1.00 94.19 276 GLN A O 1
ATOM 2190 N N . LYS A 1 277 ? -11.560 -8.848 2.113 1.00 94.62 277 LYS A N 1
ATOM 2191 C CA . LYS A 1 277 ? -10.359 -8.581 2.897 1.00 94.62 277 LYS A CA 1
ATOM 2192 C C . LYS A 1 277 ? -10.533 -7.311 3.713 1.00 94.62 277 LYS A C 1
ATOM 2194 O O . LYS A 1 277 ? -11.195 -6.378 3.271 1.00 94.62 277 LYS A O 1
ATOM 2199 N N . ILE A 1 278 ? -9.837 -7.263 4.836 1.00 95.50 278 ILE A N 1
ATOM 2200 C CA . ILE A 1 278 ? -9.697 -6.072 5.668 1.00 95.50 278 ILE A CA 1
ATOM 2201 C C . ILE A 1 278 ? -8.299 -5.501 5.434 1.00 95.50 278 ILE A C 1
ATOM 2203 O O . ILE A 1 278 ? -7.320 -6.255 5.363 1.00 95.50 278 ILE A O 1
ATOM 2207 N N . ILE A 1 279 ? -8.211 -4.181 5.267 1.00 94.25 279 ILE A N 1
ATOM 2208 C CA . ILE A 1 279 ? -6.964 -3.480 4.956 1.00 94.25 279 ILE A CA 1
ATOM 2209 C C . ILE A 1 279 ? -6.625 -2.498 6.074 1.00 94.25 279 ILE A C 1
ATOM 2211 O O . ILE A 1 279 ? -7.444 -1.668 6.463 1.00 94.25 279 ILE A O 1
ATOM 2215 N N . PHE A 1 280 ? -5.372 -2.556 6.516 1.00 95.81 280 PHE A N 1
ATOM 2216 C CA . PHE A 1 280 ? -4.748 -1.520 7.333 1.00 95.81 280 PHE A CA 1
ATOM 2217 C C . PHE A 1 280 ? -3.517 -0.986 6.608 1.00 95.81 280 PHE A C 1
ATOM 2219 O O . PHE A 1 280 ? -2.930 -1.662 5.755 1.00 95.81 280 PHE A O 1
ATOM 2226 N N . ARG A 1 281 ? -3.108 0.228 6.952 1.00 93.88 281 ARG A N 1
ATOM 2227 C CA . ARG A 1 281 ? -1.888 0.851 6.443 1.00 93.88 281 ARG A CA 1
ATOM 2228 C C . ARG A 1 281 ? -0.960 1.159 7.588 1.00 93.88 281 ARG A C 1
ATOM 2230 O O . ARG A 1 281 ? -1.391 1.595 8.644 1.00 93.88 281 ARG A O 1
ATOM 2237 N N . LEU A 1 282 ? 0.318 0.936 7.367 1.00 93.81 282 LEU A N 1
ATOM 2238 C CA . LEU A 1 282 ? 1.350 1.141 8.361 1.00 93.81 282 LEU A CA 1
ATOM 2239 C C . LEU A 1 282 ? 2.470 1.931 7.711 1.00 93.81 282 LEU A C 1
ATOM 2241 O O . LEU A 1 282 ? 2.951 1.538 6.650 1.00 93.81 282 LEU A O 1
ATOM 2245 N N . ALA A 1 283 ? 2.910 3.013 8.337 1.00 92.69 283 ALA A N 1
ATOM 2246 C CA . ALA A 1 283 ? 4.065 3.738 7.845 1.00 92.69 283 ALA A CA 1
ATOM 2247 C C . ALA A 1 283 ? 4.864 4.396 8.963 1.00 92.69 283 ALA A C 1
ATOM 2249 O O . ALA A 1 283 ? 4.308 4.707 10.012 1.00 92.69 283 ALA A O 1
ATOM 2250 N N . TRP A 1 284 ? 6.163 4.616 8.758 1.00 92.62 284 TRP A N 1
ATOM 2251 C CA . TRP A 1 284 ? 6.983 5.326 9.742 1.00 92.62 284 TRP A CA 1
ATOM 2252 C C . TRP A 1 284 ? 8.101 6.167 9.136 1.00 92.62 284 TRP A C 1
ATOM 2254 O O . TRP A 1 284 ? 8.648 5.863 8.073 1.00 92.62 284 TRP A O 1
ATOM 2264 N N . ALA A 1 285 ? 8.483 7.200 9.880 1.00 91.00 285 ALA A N 1
ATOM 2265 C CA . ALA A 1 285 ? 9.598 8.083 9.586 1.00 91.00 285 ALA A CA 1
ATOM 2266 C C . ALA A 1 285 ? 10.577 8.108 10.768 1.00 91.00 285 ALA A C 1
ATOM 2268 O O . ALA A 1 285 ? 10.174 8.162 11.930 1.00 91.00 285 ALA A O 1
ATOM 2269 N N . ALA A 1 286 ? 11.874 8.056 10.466 1.00 90.62 286 ALA A N 1
ATOM 2270 C CA . ALA A 1 286 ? 12.922 8.203 11.470 1.00 90.62 286 ALA A CA 1
ATOM 2271 C C . ALA A 1 286 ? 13.151 9.688 11.791 1.00 90.62 286 ALA A C 1
ATOM 2273 O O . ALA A 1 286 ? 13.157 10.521 10.888 1.00 90.62 286 ALA A O 1
ATOM 2274 N N . HIS A 1 287 ? 13.408 10.011 13.058 1.00 90.62 287 HIS A N 1
ATOM 2275 C CA . HIS A 1 287 ? 13.736 11.363 13.514 1.00 90.62 287 HIS A CA 1
ATOM 2276 C C . HIS A 1 287 ? 15.200 11.694 13.204 1.00 90.62 287 HIS A C 1
ATOM 2278 O O . HIS A 1 287 ? 16.068 11.634 14.074 1.00 90.62 287 HIS A O 1
ATOM 2284 N N . ASN A 1 288 ? 15.500 11.995 11.943 1.00 87.75 288 ASN A N 1
ATOM 2285 C CA . ASN A 1 288 ? 16.864 12.261 11.474 1.00 87.75 288 ASN A CA 1
ATOM 2286 C C . ASN A 1 288 ? 17.121 13.735 11.115 1.00 87.75 288 ASN A C 1
ATOM 2288 O O . ASN A 1 288 ? 18.269 14.110 10.871 1.00 87.75 288 ASN A O 1
ATOM 2292 N N . LEU A 1 289 ? 16.084 14.575 11.101 1.00 85.38 289 LEU A N 1
ATOM 2293 C CA . LEU A 1 289 ? 16.207 16.011 10.855 1.00 85.38 289 LEU A CA 1
ATOM 2294 C C . LEU A 1 289 ? 16.405 16.769 12.182 1.00 85.38 289 LEU A C 1
ATOM 2296 O O . LEU A 1 289 ? 15.538 16.698 13.050 1.00 85.38 289 LEU A O 1
ATOM 2300 N N . PRO A 1 290 ? 17.511 17.521 12.354 1.00 81.31 290 PRO A N 1
ATOM 2301 C CA . PRO A 1 290 ? 17.911 18.089 13.648 1.00 81.31 290 PRO A CA 1
ATOM 2302 C C . PRO A 1 290 ? 16.983 19.193 14.180 1.00 81.31 290 PRO A C 1
ATOM 2304 O O . PRO A 1 290 ? 17.005 19.473 15.374 1.00 81.31 290 PRO A O 1
ATOM 2307 N N . ASN A 1 291 ? 16.184 19.816 13.310 1.00 84.75 291 ASN A N 1
ATOM 2308 C CA . ASN A 1 291 ? 15.345 20.976 13.637 1.00 84.75 291 ASN A CA 1
ATOM 2309 C C . ASN A 1 291 ? 13.844 20.689 13.506 1.00 84.75 291 ASN A C 1
ATOM 2311 O O . ASN A 1 291 ? 13.043 21.623 13.493 1.00 84.75 291 ASN A O 1
ATOM 2315 N N . VAL A 1 292 ? 13.485 19.413 13.365 1.00 84.56 292 VAL A N 1
ATOM 2316 C CA . VAL A 1 292 ? 12.100 18.966 13.235 1.00 84.56 292 VAL A CA 1
ATOM 2317 C C . VAL A 1 292 ? 11.711 18.281 14.536 1.00 84.56 292 VAL A C 1
ATOM 2319 O O . VAL A 1 292 ? 12.382 17.353 14.991 1.00 84.56 292 VAL A O 1
ATOM 2322 N N . SER A 1 293 ? 10.647 18.770 15.158 1.00 85.12 293 SER A N 1
ATOM 2323 C CA . SER A 1 293 ? 10.099 18.191 16.382 1.00 85.12 293 SER A CA 1
ATOM 2324 C C . SER A 1 293 ? 9.435 16.842 16.100 1.00 85.12 293 SER A C 1
ATOM 2326 O O . SER A 1 293 ? 8.974 16.581 14.992 1.00 85.12 293 SER A O 1
ATOM 2328 N N . ALA A 1 294 ? 9.333 15.981 17.114 1.00 81.00 294 ALA A N 1
ATOM 2329 C CA . ALA A 1 294 ? 8.643 14.698 16.974 1.00 81.00 294 ALA A CA 1
ATOM 2330 C C . ALA A 1 294 ? 7.162 14.856 16.568 1.00 81.00 294 ALA A C 1
ATOM 2332 O O . ALA A 1 294 ? 6.626 14.012 15.861 1.00 81.00 294 ALA A O 1
ATOM 2333 N N . GLU A 1 295 ? 6.516 15.954 16.973 1.00 83.44 295 GLU A N 1
ATOM 2334 C CA . GLU A 1 295 ? 5.130 16.260 16.602 1.00 83.44 295 GLU A CA 1
ATOM 2335 C C . GLU A 1 295 ? 4.983 16.552 15.104 1.00 83.44 295 GLU A C 1
ATOM 2337 O O . GLU A 1 295 ? 4.002 16.139 14.498 1.00 83.44 295 GLU A O 1
ATOM 2342 N N . GLU A 1 296 ? 5.967 17.186 14.462 1.00 85.25 296 GLU A N 1
ATOM 2343 C CA . GLU A 1 296 ? 5.910 17.461 13.018 1.00 85.25 296 GLU A CA 1
ATOM 2344 C C . GLU A 1 296 ? 5.948 16.174 12.184 1.00 85.25 296 GLU A C 1
ATOM 2346 O O . GLU A 1 296 ? 5.317 16.101 11.129 1.00 85.25 296 GLU A O 1
ATOM 2351 N N . TYR A 1 297 ? 6.602 15.119 12.680 1.00 87.06 297 TYR A N 1
ATOM 2352 C CA . TYR A 1 297 ? 6.575 13.805 12.036 1.00 87.06 297 TYR A CA 1
ATOM 2353 C C . TYR A 1 297 ? 5.202 13.121 12.102 1.00 87.06 297 TYR A C 1
ATOM 2355 O O . TYR A 1 297 ? 5.001 12.153 11.370 1.00 87.06 297 TYR A O 1
ATOM 2363 N N . ALA A 1 298 ? 4.227 13.633 12.870 1.00 86.00 298 ALA A N 1
ATOM 2364 C CA . ALA A 1 298 ? 2.840 13.153 12.844 1.00 86.00 298 ALA A CA 1
ATOM 2365 C C . ALA A 1 298 ? 2.197 13.251 11.449 1.00 86.00 298 ALA A C 1
ATOM 2367 O O . ALA A 1 298 ? 1.263 12.501 11.156 1.00 86.00 298 ALA A O 1
ATOM 2368 N N . ALA A 1 299 ? 2.753 14.087 10.558 1.00 83.50 299 ALA A N 1
ATOM 2369 C CA . ALA A 1 299 ? 2.393 14.152 9.141 1.00 83.50 299 ALA A CA 1
ATOM 2370 C C . ALA A 1 299 ? 2.518 12.796 8.415 1.00 83.50 299 ALA A C 1
ATOM 2372 O O . ALA A 1 299 ? 1.875 12.595 7.387 1.00 83.50 299 ALA A O 1
ATOM 2373 N N . VAL A 1 300 ? 3.286 11.843 8.967 1.00 84.69 300 VAL A N 1
ATOM 2374 C CA . VAL A 1 300 ? 3.327 10.429 8.546 1.00 84.69 300 VAL A CA 1
ATOM 2375 C C . VAL A 1 300 ? 1.933 9.794 8.477 1.00 84.69 300 VAL A C 1
ATOM 2377 O O . VAL A 1 300 ? 1.715 8.864 7.706 1.00 84.69 300 VAL A O 1
ATOM 2380 N N . THR A 1 301 ? 0.967 10.308 9.240 1.00 85.81 301 THR A N 1
ATOM 2381 C CA . THR A 1 301 ? -0.421 9.844 9.200 1.00 85.81 301 THR A CA 1
ATOM 2382 C C . THR A 1 301 ? -1.072 10.031 7.834 1.00 85.81 301 THR A C 1
ATOM 2384 O O . THR A 1 301 ? -1.855 9.187 7.413 1.00 85.81 301 THR A O 1
ATOM 2387 N N . ASN A 1 302 ? -0.658 11.041 7.068 1.00 85.00 302 ASN A N 1
ATOM 2388 C CA . ASN A 1 302 ? -1.138 11.256 5.699 1.00 85.00 302 ASN A CA 1
ATOM 2389 C C . ASN A 1 302 ? -0.750 10.113 4.741 1.00 85.00 302 ASN A C 1
ATOM 2391 O O . ASN A 1 302 ? -1.257 10.036 3.627 1.00 85.00 302 ASN A O 1
ATOM 2395 N N . TRP A 1 303 ? 0.167 9.221 5.136 1.00 83.25 303 TRP A N 1
ATOM 2396 C CA . TRP A 1 303 ? 0.464 7.999 4.383 1.00 83.25 303 TRP A CA 1
ATOM 2397 C C . TRP A 1 303 ? -0.534 6.870 4.655 1.00 83.25 303 TRP A C 1
ATOM 2399 O O . TRP A 1 303 ? -0.642 5.931 3.863 1.00 83.25 303 TRP A O 1
ATOM 2409 N N . THR A 1 304 ? -1.256 6.930 5.771 1.00 84.50 304 THR A N 1
ATOM 2410 C CA . THR A 1 304 ? -2.141 5.855 6.226 1.00 84.50 304 THR A CA 1
ATOM 2411 C C . THR A 1 304 ? -3.622 6.208 6.102 1.00 84.50 304 THR A C 1
ATOM 2413 O O . THR A 1 304 ? -4.422 5.284 5.957 1.00 84.50 304 THR A O 1
ATOM 2416 N N . ILE A 1 305 ? -3.972 7.495 6.025 1.00 77.38 305 ILE A N 1
ATOM 2417 C CA . ILE A 1 305 ? -5.302 7.990 5.638 1.00 77.38 305 ILE A CA 1
ATOM 2418 C C . ILE A 1 305 ? -5.301 8.322 4.127 1.00 77.38 305 ILE A C 1
ATOM 2420 O O . ILE A 1 305 ? -4.536 9.165 3.672 1.00 77.38 305 ILE A O 1
ATOM 2424 N N . MET A 1 306 ? -6.054 7.576 3.307 1.00 58.25 306 MET A N 1
ATOM 2425 C CA . MET A 1 306 ? -6.462 7.959 1.934 1.00 58.25 306 MET A CA 1
ATOM 2426 C C . MET A 1 306 ? -7.745 7.237 1.567 1.00 58.25 306 MET A C 1
ATOM 2428 O O . MET A 1 306 ? -7.776 6.024 1.897 1.00 58.25 306 MET A O 1
#

Foldseek 3Di:
DDQQQAAQCVVVVNDQDPPQDPDPLSNLQSVRRHGRNVPDALLSLLSCLLVLHPLLSSLVVLLVVLVLPCQDDRDDGGNSSLVSNVPDDPVSCPSPVVSVVSSVVSVVLQDWDKDQWDQDPAAIKHKAWPVRDGDIKTKGFHNDDPQFWFAQPVVRDTDTFDFRFKIKIKDFCVSADAPTKMWTFGDHPWQKDWFDADVQKGWIWTDDPWKIKIKMFGAPCVVVQVVQWDFDDDPNDGPDTDGDPDDPLLPPAQKGWDQDPRSRGIMMGGSDPVHRITIMMMTMGTPPDPRGDPVSRSSRVVSGYD

Mean predicted aligned error: 7.21 Å

pLDDT: mean 91.44, std 7.14, range [56.06, 98.62]

Secondary structure (DSSP, 8-state):
--GGGSBHHHHHTPPPPSSPPSSHHHHHHHHHTTSBGGG--HHHHHHHHHTT-SHHHHHHHHHHHHHH-TT-BSSSSBTHHHHHHHT--GGGGTT-HHHHHHHHHHHHHHS-EEES-EEETTEEEEEE-TT--EE-EEEEEE------EEEETTTTEEEEPP---EEEEEEEGGGS-BT--EEEEEESS-EEEEEEEETTEEEEEEEETTEEEEEEEE-TTHHHHHHHPEEEEETTEEEEEE--SS--GGG--SEEEEE-TTSSEEEEEE--S---EEEEEEEEEE---TT--TTGGGGGGGGT--

Radius of gyration: 24.3 Å; Cα contacts (8 Å, |Δi|>4): 610; chains: 1; bounding box: 56×45×73 Å